Protein AF-A0A935UR65-F1 (afdb_monomer_lite)

Sequence (263 aa):
MAATAYPHMIFATGPDVITKELLHEVLAEAYPQGTVTDAPLKSVLQLENYAFTFWFDDEADGLAQRYAGYLPEGARRRRLIACTTMIDFSGQPDPEQTHRADAERIVSELAELDGVWVFSEESKRFVAFDYGEPALVAEPPEQGSAPDPEPEPGPAPDPEPGPGPAPEPVPEPEPLPEPSMGAPPSPQVVEEPVIEPAVDSDWTSPPPAVEAPAPAPAPAPAPVPEAQPPASAWPGTYSRPTTDGDDEEKEGFFKRVFKRKNP

Radius of gyration: 37.92 Å; chains: 1; bounding box: 60×95×118 Å

Foldseek 3Di:
DQDWAFKKKKFFLDCVLDDPVNLCVLLCVLCVQWDWDDDPQWIWTDDPPWIKIKGKDQQCQCVLVVLLVQDAPPPPSVLSNSTRIMITITIHDDPPCPCVVVSVSSLVSQCPRPRMWMAGPVVSHIPPDCNDPPPCPDDDDDPDDDDDDDDDDDDDDDDDDDDDDDDDDDDDDDDDDDDDDDDDDDDDDDDDDDDDDDDDDDDDDDPPPPPPPDPDPDPDDDDDPDDDDPDDDDPDDDDDDDDDDDDDDDDDDDDDDDDDDDD

Structure (mmCIF, N/CA/C/O backbone):
data_AF-A0A935UR65-F1
#
_entry.id   AF-A0A935UR65-F1
#
loop_
_atom_site.group_PDB
_atom_site.id
_atom_site.type_symbol
_atom_site.label_atom_id
_atom_site.label_alt_id
_atom_site.label_comp_id
_atom_site.label_asym_id
_atom_site.label_entity_id
_atom_site.label_seq_id
_atom_site.pdbx_PDB_ins_code
_atom_site.Cartn_x
_atom_site.Cartn_y
_atom_site.Cartn_z
_atom_site.occupancy
_atom_site.B_iso_or_equiv
_atom_site.auth_seq_id
_atom_site.auth_comp_id
_atom_site.auth_asym_id
_atom_site.auth_atom_id
_atom_site.pdbx_PDB_model_num
ATOM 1 N N . MET A 1 1 ? 0.984 -18.981 -11.613 1.00 47.50 1 MET A N 1
ATOM 2 C CA . MET A 1 1 ? 0.597 -17.569 -11.420 1.00 47.50 1 MET A CA 1
ATOM 3 C C . MET A 1 1 ? 1.889 -16.791 -11.285 1.00 47.50 1 MET A C 1
ATOM 5 O O . MET A 1 1 ? 2.739 -17.252 -10.535 1.00 47.50 1 MET A O 1
ATOM 9 N N . ALA A 1 2 ? 2.101 -15.737 -12.074 1.00 53.62 2 ALA A N 1
ATOM 10 C CA . ALA A 1 2 ? 3.296 -14.911 -11.905 1.00 53.62 2 ALA A CA 1
ATOM 11 C C . ALA A 1 2 ? 3.225 -14.268 -10.514 1.00 53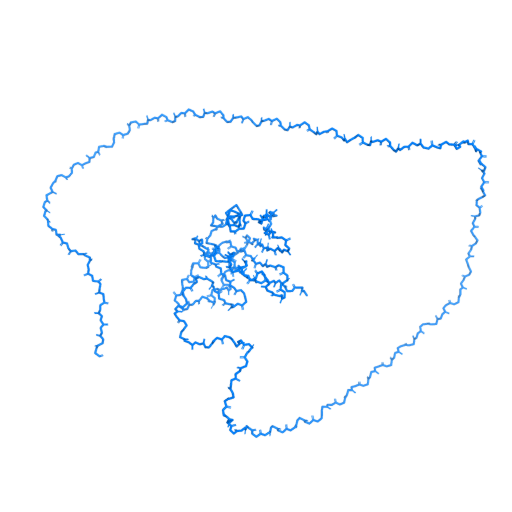.62 2 ALA A C 1
ATOM 13 O O . ALA A 1 2 ? 2.206 -13.661 -10.189 1.00 53.62 2 ALA A O 1
ATOM 14 N N . ALA A 1 3 ? 4.240 -14.492 -9.680 1.00 83.44 3 ALA A N 1
ATOM 15 C CA . ALA A 1 3 ? 4.313 -13.867 -8.367 1.00 83.44 3 ALA A CA 1
ATOM 16 C C . ALA A 1 3 ? 4.488 -12.357 -8.562 1.00 83.44 3 ALA A C 1
ATOM 18 O O . ALA A 1 3 ? 5.354 -11.935 -9.328 1.00 83.44 3 ALA A O 1
ATOM 19 N N . THR A 1 4 ? 3.641 -11.558 -7.922 1.00 90.69 4 THR A N 1
ATOM 20 C CA . THR A 1 4 ? 3.857 -10.115 -7.814 1.00 90.69 4 THR A CA 1
ATOM 21 C C . THR A 1 4 ? 5.055 -9.853 -6.899 1.00 90.69 4 THR A C 1
ATOM 23 O O . THR A 1 4 ? 5.363 -10.672 -6.029 1.00 90.69 4 THR A O 1
ATOM 26 N N . ALA A 1 5 ? 5.758 -8.742 -7.108 1.00 92.75 5 ALA A N 1
ATOM 27 C CA . ALA A 1 5 ? 6.858 -8.338 -6.236 1.00 92.75 5 ALA A CA 1
ATOM 28 C C . ALA A 1 5 ? 6.368 -7.366 -5.155 1.00 92.75 5 ALA A C 1
ATOM 30 O O . ALA A 1 5 ? 5.365 -6.675 -5.336 1.00 92.75 5 ALA A O 1
ATOM 31 N N . TYR A 1 6 ? 7.098 -7.300 -4.042 1.00 94.75 6 TYR A N 1
ATOM 32 C CA . TYR A 1 6 ? 6.885 -6.330 -2.958 1.00 94.75 6 TYR A CA 1
ATOM 33 C C . TYR A 1 6 ? 5.449 -6.283 -2.407 1.00 94.75 6 TYR A C 1
ATOM 35 O O . TYR A 1 6 ? 4.861 -5.200 -2.345 1.00 94.75 6 TYR A O 1
ATOM 43 N N . PRO A 1 7 ? 4.856 -7.420 -2.005 1.00 95.75 7 PRO A N 1
ATOM 44 C CA . PRO A 1 7 ? 3.483 -7.432 -1.521 1.00 95.75 7 PRO A CA 1
ATOM 45 C C . PRO A 1 7 ? 3.383 -6.710 -0.168 1.00 95.75 7 PRO A C 1
ATOM 47 O O . PRO A 1 7 ? 4.019 -7.104 0.818 1.00 95.75 7 PRO A O 1
ATOM 50 N N . HIS A 1 8 ? 2.573 -5.655 -0.111 1.00 96.50 8 HIS A N 1
ATOM 51 C CA . HIS A 1 8 ? 2.228 -4.963 1.126 1.00 96.50 8 HIS A CA 1
ATOM 52 C C . HIS A 1 8 ? 0.725 -4.704 1.213 1.00 96.50 8 HIS A C 1
ATOM 54 O O . HIS A 1 8 ? 0.059 -4.454 0.215 1.00 96.50 8 HIS A O 1
ATOM 60 N N . MET A 1 9 ? 0.209 -4.698 2.437 1.00 95.50 9 MET A N 1
ATOM 61 C CA . MET A 1 9 ? -1.157 -4.290 2.748 1.00 95.50 9 MET A CA 1
ATOM 62 C C . MET A 1 9 ? -1.114 -2.960 3.486 1.00 95.50 9 MET A C 1
ATOM 64 O O . MET A 1 9 ? -0.482 -2.847 4.534 1.00 95.50 9 MET A O 1
ATOM 68 N N . ILE A 1 10 ? -1.791 -1.953 2.961 1.00 94.94 10 ILE A N 1
ATOM 69 C CA . ILE A 1 10 ? -1.907 -0.636 3.579 1.00 94.94 10 ILE A CA 1
ATOM 70 C C . ILE A 1 10 ? -3.293 -0.554 4.213 1.00 94.94 10 ILE A C 1
ATOM 72 O O . ILE A 1 10 ? -4.302 -0.792 3.554 1.00 94.94 10 ILE A O 1
ATOM 76 N N . PHE A 1 11 ? -3.352 -0.219 5.496 1.00 93.31 11 PHE A N 1
ATOM 77 C CA . PHE A 1 11 ? -4.593 -0.052 6.243 1.00 93.31 11 PHE A CA 1
ATOM 78 C C . PHE A 1 11 ? -4.747 1.400 6.661 1.00 93.31 11 PHE A C 1
ATOM 80 O O . PHE A 1 11 ? -3.811 1.989 7.202 1.00 93.31 11 PHE A O 1
ATOM 87 N N . ALA A 1 12 ? -5.942 1.955 6.480 1.00 92.00 12 ALA A N 1
ATOM 88 C CA . ALA A 1 12 ? -6.245 3.319 6.890 1.00 92.00 12 ALA A CA 1
ATOM 89 C C . ALA A 1 12 ? -7.447 3.358 7.836 1.00 92.00 12 ALA A C 1
ATOM 91 O O . ALA A 1 12 ? -8.423 2.622 7.666 1.00 92.00 12 ALA A O 1
ATOM 92 N N . THR A 1 13 ? -7.381 4.207 8.866 1.00 89.38 13 THR A N 1
ATOM 93 C CA . THR A 1 13 ? -8.423 4.301 9.909 1.00 89.38 13 THR A CA 1
ATOM 94 C C . THR A 1 13 ? -9.748 4.910 9.438 1.00 89.38 13 THR A C 1
ATOM 96 O O . THR A 1 13 ? -10.711 4.928 10.199 1.00 89.38 13 THR A O 1
ATOM 99 N N . GLY A 1 14 ? -9.810 5.421 8.210 1.00 83.69 14 GLY A N 1
ATOM 100 C CA . GLY A 1 14 ? -10.978 6.074 7.628 1.00 83.69 14 GLY A CA 1
ATOM 101 C C . GLY A 1 14 ? -10.879 6.108 6.100 1.00 83.69 14 GLY A C 1
ATOM 102 O O . GLY A 1 14 ? -9.756 6.124 5.590 1.00 83.69 14 GLY A O 1
ATOM 103 N N . PRO A 1 15 ? -12.009 6.207 5.379 1.00 81.56 15 PRO A N 1
ATOM 104 C CA . PRO A 1 15 ? -12.008 6.373 3.924 1.00 81.56 15 PRO A CA 1
ATOM 105 C C . PRO A 1 15 ? -11.351 7.686 3.479 1.00 81.56 15 PRO A C 1
ATOM 107 O O . PRO A 1 15 ? -10.744 7.742 2.416 1.00 81.56 15 PRO A O 1
ATOM 110 N N . ASP A 1 16 ? -11.398 8.715 4.327 1.00 88.38 16 ASP A N 1
ATOM 111 C CA . ASP A 1 16 ? -10.823 10.033 4.040 1.00 88.38 16 ASP A CA 1
ATOM 112 C C . ASP A 1 16 ? -9.326 10.133 4.391 1.00 88.38 16 ASP A C 1
ATOM 114 O O . ASP A 1 16 ? -8.704 11.164 4.153 1.00 88.38 16 ASP A O 1
ATOM 118 N N . VAL A 1 17 ? -8.741 9.091 4.999 1.00 90.31 17 VAL A N 1
ATOM 119 C CA . VAL A 1 17 ? -7.336 9.104 5.450 1.00 90.31 17 VAL A CA 1
ATOM 120 C C . VAL A 1 17 ? -6.375 8.901 4.283 1.00 90.31 17 VAL A C 1
ATOM 122 O O . VAL A 1 17 ? -5.314 9.511 4.255 1.00 90.31 17 VAL A O 1
ATOM 125 N N . ILE A 1 18 ? -6.740 8.049 3.325 1.00 92.19 18 ILE A N 1
ATOM 126 C CA . ILE A 1 18 ? -5.969 7.824 2.102 1.00 92.19 18 ILE A CA 1
ATOM 127 C C . ILE A 1 18 ? -6.926 7.716 0.916 1.00 92.19 18 ILE A C 1
ATOM 129 O O . ILE A 1 18 ? -7.315 6.635 0.474 1.00 92.19 18 ILE A O 1
ATOM 133 N N . THR A 1 19 ? -7.356 8.872 0.418 1.00 93.06 19 THR A N 1
ATOM 134 C CA . THR A 1 19 ? -8.137 8.923 -0.819 1.00 93.06 19 THR A CA 1
ATOM 135 C C . THR A 1 19 ? -7.228 8.670 -2.024 1.00 93.06 19 THR A C 1
ATOM 137 O O . THR A 1 19 ? -5.998 8.728 -1.920 1.00 93.06 19 THR A O 1
ATOM 140 N N . LYS A 1 20 ? -7.814 8.401 -3.196 1.00 92.94 20 LYS A N 1
ATOM 141 C CA . LYS A 1 20 ? -7.031 8.256 -4.434 1.00 92.94 20 LYS A CA 1
ATOM 142 C C . LYS A 1 20 ? -6.286 9.535 -4.790 1.00 92.94 20 LYS A C 1
ATOM 144 O O . LYS A 1 20 ? -5.157 9.468 -5.258 1.00 92.94 20 LYS A O 1
ATOM 149 N N . GLU A 1 21 ? -6.899 10.683 -4.529 1.00 94.06 21 GLU A N 1
ATOM 150 C CA . GLU A 1 21 ? -6.297 11.993 -4.752 1.00 94.06 21 GLU A CA 1
ATOM 151 C C . GLU A 1 21 ? -5.058 12.173 -3.874 1.00 94.06 21 GLU A C 1
ATOM 153 O O . GLU A 1 21 ? -3.996 12.494 -4.399 1.00 94.06 21 GLU A O 1
ATOM 158 N N . LEU A 1 22 ? -5.155 11.874 -2.572 1.00 94.50 22 LEU A N 1
ATOM 159 C CA . LEU A 1 22 ? -4.000 11.953 -1.675 1.00 94.50 22 LEU A CA 1
ATOM 160 C C . LEU A 1 22 ? -2.908 10.949 -2.064 1.00 94.50 22 LEU A C 1
ATOM 162 O O . LEU A 1 22 ? -1.731 11.299 -2.080 1.00 94.50 22 LEU A O 1
ATOM 166 N N . LEU A 1 23 ? -3.281 9.711 -2.413 1.00 95.69 23 LEU A N 1
ATOM 167 C CA . LEU A 1 23 ? -2.320 8.725 -2.910 1.00 95.69 23 LEU A CA 1
ATOM 168 C C . LEU A 1 23 ? -1.588 9.263 -4.147 1.00 95.69 23 LEU A C 1
ATOM 170 O O . LEU A 1 23 ? -0.370 9.152 -4.236 1.00 95.69 23 LEU A O 1
ATOM 174 N N . HIS A 1 24 ? -2.306 9.869 -5.089 1.00 95.56 24 HIS A N 1
ATOM 175 C CA . HIS A 1 24 ? -1.704 10.449 -6.282 1.00 95.56 24 HIS A CA 1
ATOM 176 C C . HIS A 1 24 ? -0.753 11.602 -5.937 1.00 95.56 24 HIS A C 1
ATOM 178 O O . HIS A 1 24 ? 0.351 11.634 -6.472 1.00 95.56 24 HIS A O 1
ATOM 184 N N . GLU A 1 25 ? -1.129 12.500 -5.025 1.00 95.56 25 GLU A N 1
ATOM 185 C CA . GLU A 1 25 ? -0.260 13.590 -4.561 1.00 95.56 25 GLU A CA 1
ATOM 186 C C . GLU A 1 25 ? 1.054 13.055 -3.977 1.00 95.56 25 GLU A C 1
ATOM 188 O O . GLU A 1 25 ? 2.129 13.452 -4.429 1.00 95.56 25 GLU A O 1
ATOM 193 N N . VAL A 1 26 ? 0.974 12.083 -3.062 1.00 95.75 26 VAL A N 1
ATOM 194 C CA . VAL A 1 26 ? 2.150 11.453 -2.438 1.00 95.75 26 VAL A CA 1
ATOM 195 C C . VAL A 1 26 ? 3.038 10.775 -3.485 1.00 95.75 26 VAL A C 1
ATOM 197 O O . VAL A 1 26 ? 4.258 10.947 -3.488 1.00 95.75 26 VAL A O 1
ATOM 200 N N . LEU A 1 27 ? 2.448 10.023 -4.419 1.00 96.44 27 LEU A N 1
ATOM 201 C CA . LEU A 1 27 ? 3.211 9.325 -5.457 1.00 96.44 27 LEU A CA 1
ATOM 202 C C . LEU A 1 27 ? 3.833 10.291 -6.475 1.00 96.44 27 LEU A C 1
ATOM 204 O O . LEU A 1 27 ? 4.951 10.046 -6.925 1.00 96.44 27 LEU A O 1
ATOM 208 N N . ALA A 1 28 ? 3.144 11.376 -6.828 1.00 94.75 28 ALA A N 1
ATOM 209 C CA . ALA A 1 28 ? 3.654 12.397 -7.739 1.00 94.75 28 ALA A CA 1
ATOM 210 C C . ALA A 1 28 ? 4.798 13.209 -7.110 1.00 94.75 28 ALA A C 1
ATOM 212 O O . ALA A 1 28 ? 5.747 13.569 -7.807 1.00 94.75 28 ALA A O 1
ATOM 213 N N . GLU A 1 29 ? 4.743 13.467 -5.801 1.00 94.81 29 GLU A N 1
ATOM 214 C CA . GLU A 1 29 ? 5.837 14.100 -5.061 1.00 94.81 29 GLU A CA 1
ATOM 215 C C . GLU A 1 29 ? 7.058 13.174 -4.958 1.00 94.81 29 GLU A C 1
ATOM 217 O O . GLU A 1 29 ? 8.187 13.589 -5.240 1.00 94.81 29 GLU A O 1
ATOM 222 N N . ALA A 1 30 ? 6.843 11.897 -4.629 1.00 93.94 30 ALA A N 1
ATOM 223 C CA . ALA A 1 30 ? 7.922 10.920 -4.520 1.00 93.94 30 ALA A CA 1
ATOM 224 C C . ALA A 1 30 ? 8.564 10.595 -5.886 1.00 93.94 30 ALA A C 1
ATOM 226 O O . ALA A 1 30 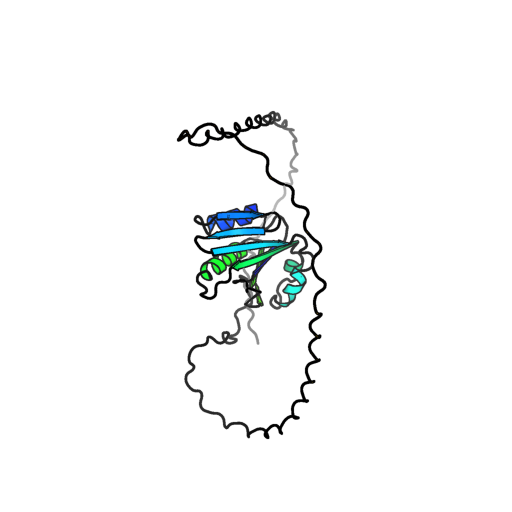? 9.789 10.425 -5.974 1.00 93.94 30 ALA A O 1
ATOM 227 N N . TYR A 1 31 ? 7.758 10.557 -6.953 1.00 95.44 31 TYR A N 1
ATOM 228 C CA . TYR A 1 31 ? 8.166 10.216 -8.318 1.00 95.44 31 TYR A CA 1
ATOM 229 C C . TYR A 1 31 ? 7.649 11.236 -9.343 1.00 95.44 31 TYR A C 1
ATOM 231 O O . TYR A 1 31 ? 6.734 10.924 -10.107 1.00 95.44 31 TYR A O 1
ATOM 239 N N . PRO A 1 32 ? 8.280 12.418 -9.461 1.00 93.81 32 PRO A N 1
ATOM 240 C CA . PRO A 1 32 ? 7.871 13.440 -10.432 1.00 93.81 32 PRO A CA 1
ATOM 241 C C . PRO A 1 32 ? 7.936 12.981 -11.897 1.00 93.81 32 PRO A C 1
ATOM 243 O O . PRO A 1 32 ? 7.270 13.541 -12.764 1.00 93.81 32 PRO A O 1
ATOM 246 N N . GLN A 1 33 ? 8.771 11.981 -12.185 1.00 93.00 33 GLN A N 1
ATOM 247 C CA . GLN A 1 33 ? 8.897 11.330 -13.491 1.00 93.00 33 GLN A CA 1
ATOM 248 C C . GLN A 1 33 ? 7.878 10.202 -13.724 1.00 93.00 33 GLN A C 1
ATOM 250 O O . GLN A 1 33 ? 7.764 9.705 -14.843 1.00 93.00 33 GLN A O 1
ATOM 255 N N . GLY A 1 34 ? 7.192 9.754 -12.672 1.00 94.31 34 GLY A N 1
ATOM 256 C CA . GLY A 1 34 ? 6.181 8.710 -12.742 1.00 94.31 34 GLY A CA 1
ATOM 257 C C . GLY A 1 34 ? 4.847 9.249 -13.245 1.00 94.31 34 GLY A C 1
ATOM 258 O O . GLY A 1 34 ? 4.550 10.436 -13.151 1.00 94.31 34 GLY A O 1
ATOM 259 N N . THR A 1 35 ? 4.019 8.366 -13.793 1.00 96.94 35 THR A N 1
ATOM 260 C CA . THR A 1 35 ? 2.636 8.687 -14.166 1.00 96.94 35 THR A CA 1
ATOM 261 C C . THR A 1 35 ? 1.691 7.815 -13.362 1.00 96.94 35 THR A C 1
ATOM 263 O O . THR A 1 35 ? 1.766 6.591 -13.450 1.00 96.94 35 THR A O 1
ATOM 266 N N . VAL A 1 36 ? 0.779 8.421 -12.603 1.00 97.19 36 VAL A N 1
ATOM 267 C CA . VAL A 1 36 ? -0.275 7.677 -11.904 1.00 97.19 36 VAL A CA 1
ATOM 268 C C . VAL A 1 36 ? -1.530 7.657 -12.770 1.00 97.19 36 VAL A C 1
ATOM 270 O O . VAL A 1 36 ? -1.958 8.680 -13.299 1.00 97.19 36 VAL A O 1
ATOM 273 N N . THR A 1 37 ? -2.104 6.472 -12.958 1.00 96.62 37 THR A N 1
ATOM 274 C CA . THR A 1 37 ? -3.362 6.273 -13.686 1.00 96.62 37 THR A CA 1
ATOM 275 C C . THR A 1 37 ? -4.386 5.608 -12.784 1.00 96.62 37 THR A C 1
ATOM 277 O O . THR A 1 37 ? -4.118 4.551 -12.210 1.00 96.62 37 THR A O 1
ATOM 280 N N . ASP A 1 38 ? -5.581 6.187 -12.723 1.00 95.69 38 ASP A N 1
ATOM 281 C CA . ASP A 1 38 ? -6.675 5.672 -11.908 1.00 95.69 38 ASP A CA 1
ATOM 282 C C . ASP A 1 38 ? -7.663 4.819 -12.704 1.00 95.69 38 ASP A C 1
ATOM 284 O O . ASP A 1 38 ? -8.010 5.086 -13.856 1.00 95.69 38 ASP A O 1
ATOM 288 N N . ALA A 1 39 ? -8.165 3.789 -12.034 1.00 93.12 39 ALA A N 1
ATOM 289 C CA . ALA A 1 39 ? -9.296 2.970 -12.432 1.00 93.12 39 ALA A CA 1
ATOM 290 C C . ALA A 1 39 ? -10.262 2.824 -11.234 1.00 93.12 39 ALA A C 1
ATOM 292 O O . ALA A 1 39 ? -9.906 3.167 -10.103 1.00 93.12 39 ALA A O 1
ATOM 293 N N . PRO A 1 40 ? -11.492 2.303 -11.423 1.00 90.81 40 PRO A N 1
ATOM 294 C CA . PRO A 1 40 ? -12.501 2.272 -10.360 1.00 90.81 40 PRO A CA 1
ATOM 295 C C . PRO A 1 40 ? -12.048 1.619 -9.047 1.00 90.81 40 PRO A C 1
ATOM 297 O O . PRO A 1 40 ? -12.312 2.176 -7.991 1.00 90.81 40 PRO A O 1
ATOM 300 N N . LEU A 1 41 ? -11.289 0.520 -9.100 1.00 91.69 41 LEU A N 1
ATOM 301 C CA . LEU A 1 41 ? -10.827 -0.222 -7.912 1.00 91.69 41 LEU A CA 1
ATOM 302 C C . LEU A 1 41 ? -9.301 -0.256 -7.759 1.00 91.69 41 LEU A C 1
ATOM 304 O O . LEU A 1 41 ? -8.775 -1.013 -6.949 1.00 91.69 41 LEU A O 1
ATOM 308 N N . LYS A 1 42 ? -8.561 0.515 -8.563 1.00 95.00 42 LYS A N 1
ATOM 309 C CA . LYS A 1 42 ? -7.102 0.550 -8.457 1.00 95.00 42 LYS A CA 1
ATOM 310 C C . LYS A 1 42 ? -6.493 1.849 -8.949 1.00 95.00 42 LYS A C 1
ATOM 312 O O . LYS A 1 42 ? -7.062 2.492 -9.825 1.00 95.00 42 LYS A O 1
ATOM 317 N N . SER A 1 43 ? -5.294 2.133 -8.471 1.00 96.88 43 SER A N 1
AT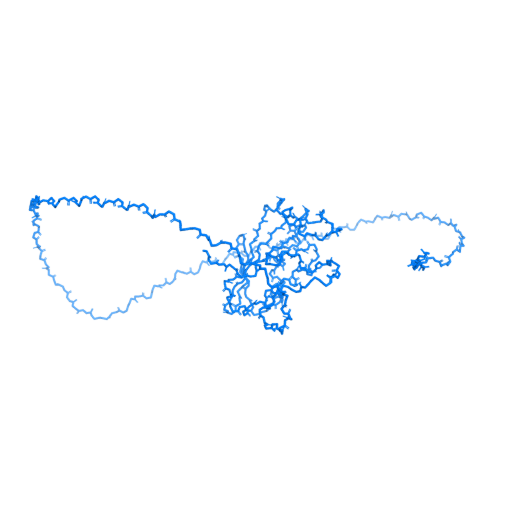OM 318 C CA . SER A 1 43 ? -4.385 3.128 -9.033 1.00 96.88 43 SER A CA 1
ATOM 319 C C . SER A 1 43 ? -3.105 2.426 -9.474 1.00 96.88 43 SER A C 1
ATOM 321 O O . SER A 1 43 ? -2.699 1.422 -8.885 1.00 96.88 43 SER A O 1
ATOM 323 N N . VAL A 1 44 ? -2.488 2.900 -10.551 1.00 97.94 44 VAL A N 1
ATOM 324 C CA . VAL A 1 44 ? -1.246 2.337 -11.091 1.00 97.94 44 VAL A CA 1
ATOM 325 C C . VAL A 1 44 ? -0.221 3.449 -11.205 1.00 97.94 44 VAL A C 1
ATOM 327 O O . VAL A 1 44 ? -0.452 4.400 -11.945 1.00 97.94 44 VAL A O 1
ATOM 330 N N . LEU A 1 45 ? 0.907 3.315 -10.511 1.00 97.88 45 LEU A N 1
ATOM 331 C CA . LEU A 1 45 ? 2.083 4.152 -10.724 1.00 97.88 45 LEU A CA 1
ATOM 332 C C . LEU A 1 45 ? 2.951 3.499 -11.799 1.00 97.88 45 LEU A C 1
ATOM 334 O O . LEU A 1 45 ? 3.525 2.433 -11.581 1.00 97.88 45 LEU A O 1
ATOM 338 N N . GLN A 1 46 ? 3.048 4.154 -12.948 1.00 97.75 46 GLN A N 1
ATOM 339 C CA . GLN A 1 46 ? 3.917 3.772 -14.048 1.00 97.75 46 GLN A CA 1
ATOM 340 C C . GLN A 1 46 ? 5.237 4.543 -13.952 1.00 97.75 46 GLN A C 1
ATOM 342 O O . GLN A 1 46 ? 5.261 5.770 -14.056 1.00 97.75 46 GLN A O 1
ATOM 347 N N . LEU A 1 47 ? 6.331 3.807 -13.782 1.00 95.44 47 LEU A N 1
ATOM 348 C CA . LEU A 1 47 ? 7.705 4.275 -13.958 1.00 95.44 47 LEU A CA 1
ATOM 349 C C . LEU A 1 47 ? 8.205 3.870 -15.359 1.00 95.44 47 LEU A C 1
ATOM 351 O O . LEU A 1 47 ? 7.480 3.218 -16.116 1.00 95.44 47 LEU A O 1
ATOM 355 N N . GLU A 1 48 ? 9.434 4.254 -15.716 1.00 90.62 48 GLU A N 1
ATOM 356 C CA . GLU A 1 48 ? 9.995 4.115 -17.075 1.00 90.62 48 GLU A CA 1
ATOM 357 C C . GLU A 1 48 ? 9.825 2.708 -17.676 1.00 90.62 48 GLU A C 1
ATOM 359 O O . GLU A 1 48 ? 9.403 2.564 -18.823 1.00 90.62 48 GLU A O 1
ATOM 364 N N . ASN A 1 49 ? 10.091 1.666 -16.890 1.00 93.19 49 ASN A N 1
ATOM 365 C CA . ASN A 1 49 ? 10.029 0.268 -17.319 1.00 93.19 49 ASN A CA 1
ATOM 366 C C . ASN A 1 49 ? 9.296 -0.646 -16.324 1.00 93.19 49 ASN A C 1
ATOM 368 O O . ASN A 1 49 ? 9.391 -1.867 -16.441 1.00 93.19 49 ASN A O 1
ATOM 372 N N . TYR A 1 50 ? 8.581 -0.079 -15.352 1.00 96.56 50 TYR A N 1
ATOM 373 C CA . TYR A 1 50 ? 8.004 -0.846 -14.255 1.00 96.56 50 TYR A CA 1
ATOM 374 C C . TYR A 1 50 ? 6.725 -0.210 -13.729 1.00 96.56 50 TYR A C 1
ATOM 376 O O . TYR A 1 50 ? 6.570 1.010 -13.775 1.00 96.56 50 TYR A O 1
ATOM 384 N N . ALA A 1 51 ? 5.806 -1.032 -13.231 1.00 97.38 51 ALA A N 1
ATOM 385 C CA . ALA A 1 51 ? 4.542 -0.563 -12.686 1.00 97.38 51 ALA A CA 1
ATOM 386 C C . ALA A 1 51 ? 4.290 -1.099 -11.277 1.00 97.38 51 ALA A C 1
ATOM 388 O O . ALA A 1 51 ? 4.411 -2.300 -11.014 1.00 97.38 51 ALA A O 1
ATOM 389 N N . PHE A 1 52 ? 3.844 -0.200 -10.405 1.00 98.00 52 PHE A N 1
ATOM 390 C CA . PHE A 1 52 ? 3.261 -0.528 -9.112 1.00 98.00 52 PHE A CA 1
ATOM 391 C C . PHE A 1 52 ? 1.746 -0.380 -9.176 1.00 98.00 52 PHE A C 1
ATOM 393 O O . PHE A 1 52 ? 1.227 0.567 -9.767 1.00 98.00 52 PHE A O 1
ATOM 400 N N . THR A 1 53 ? 1.028 -1.315 -8.568 1.00 97.88 53 THR A N 1
ATOM 401 C CA . THR A 1 53 ? -0.434 -1.326 -8.520 1.00 97.88 53 THR A CA 1
ATOM 402 C C . THR A 1 53 ? -0.911 -1.231 -7.079 1.00 97.88 53 THR A C 1
ATOM 404 O O . THR A 1 53 ? -0.379 -1.899 -6.199 1.00 97.88 53 THR A O 1
ATOM 407 N N . PHE A 1 54 ? -1.945 -0.421 -6.875 1.00 97.50 54 PHE A N 1
ATOM 408 C CA . PHE A 1 54 ? -2.624 -0.190 -5.608 1.00 97.50 54 PHE A CA 1
ATOM 409 C C . PHE A 1 54 ? -4.088 -0.576 -5.792 1.00 97.50 54 PHE A C 1
ATOM 411 O O . PHE A 1 54 ? -4.819 0.137 -6.476 1.00 97.50 54 PHE A O 1
ATOM 418 N N . TRP A 1 55 ? -4.518 -1.710 -5.249 1.00 96.06 55 TRP A N 1
ATOM 419 C CA . TRP A 1 55 ? -5.909 -2.161 -5.317 1.00 96.06 55 TRP A CA 1
ATOM 420 C C . TRP A 1 55 ? -6.664 -1.716 -4.078 1.00 96.06 55 TRP A C 1
ATOM 422 O O . TRP A 1 55 ? -6.291 -2.097 -2.976 1.00 96.06 55 TRP A O 1
ATOM 432 N N . PHE A 1 56 ? -7.725 -0.938 -4.266 1.00 93.19 56 PHE A N 1
ATOM 433 C CA . PHE A 1 56 ? -8.576 -0.456 -3.186 1.00 93.19 56 PHE A CA 1
ATOM 434 C C . PHE A 1 56 ? -9.670 -1.481 -2.908 1.00 93.19 56 PHE A C 1
ATOM 436 O O . PHE A 1 56 ? -10.406 -1.870 -3.819 1.00 93.19 56 PHE A O 1
ATOM 443 N N . ASP A 1 57 ? -9.763 -1.901 -1.653 1.00 89.12 57 ASP A N 1
ATOM 444 C CA . ASP A 1 57 ? -10.842 -2.733 -1.147 1.00 89.12 57 ASP A CA 1
ATOM 445 C C . ASP A 1 57 ? -11.713 -1.901 -0.200 1.00 89.12 57 ASP A C 1
ATOM 447 O O . ASP A 1 57 ? -11.309 -1.557 0.918 1.00 89.12 57 ASP A O 1
ATOM 451 N N . ASP A 1 58 ? -12.906 -1.560 -0.688 1.00 70.94 58 ASP A N 1
ATOM 452 C CA . ASP A 1 58 ? -13.910 -0.786 0.044 1.00 70.94 58 ASP A CA 1
ATOM 453 C C . ASP A 1 58 ? -14.679 -1.661 1.060 1.00 70.94 58 ASP A C 1
ATOM 455 O O . ASP A 1 58 ? -15.393 -1.136 1.914 1.00 70.94 58 ASP A O 1
ATOM 459 N N . GLU A 1 59 ? -14.521 -2.993 1.014 1.00 73.69 59 GLU A N 1
ATOM 460 C CA . GLU A 1 59 ? -15.111 -3.957 1.956 1.00 73.69 59 GLU A CA 1
ATOM 461 C C . GLU A 1 59 ? -14.079 -4.447 2.990 1.00 73.69 59 GLU A C 1
ATOM 463 O O . GLU A 1 59 ? -14.062 -5.611 3.395 1.00 73.69 59 GLU A O 1
ATOM 468 N N . ALA A 1 60 ? -13.218 -3.548 3.477 1.00 69.12 60 ALA A N 1
ATOM 469 C CA . ALA A 1 60 ? -12.152 -3.874 4.430 1.00 69.12 60 ALA A CA 1
ATOM 470 C C . ALA A 1 60 ? -12.640 -4.312 5.833 1.00 69.12 60 ALA A C 1
ATOM 472 O O . ALA A 1 60 ? -11.818 -4.672 6.690 1.00 69.12 60 ALA A O 1
ATOM 473 N N . ASP A 1 61 ? -13.952 -4.303 6.089 1.00 73.50 61 ASP A N 1
ATOM 474 C CA . ASP A 1 61 ? -14.552 -4.637 7.381 1.00 73.50 61 ASP A CA 1
ATOM 475 C C . ASP A 1 61 ? -14.102 -6.027 7.869 1.00 73.50 61 ASP A C 1
ATOM 477 O O . ASP A 1 61 ? -14.447 -7.082 7.336 1.00 73.50 61 ASP A O 1
ATOM 481 N N . GLY A 1 62 ? -13.293 -6.034 8.932 1.00 74.56 62 GLY A N 1
ATOM 482 C CA . GLY A 1 62 ? -12.763 -7.253 9.548 1.00 74.56 62 GLY A CA 1
ATOM 483 C C . GLY A 1 62 ? -11.557 -7.882 8.837 1.00 74.56 62 GLY A C 1
ATOM 484 O O . GLY A 1 62 ? -10.943 -8.794 9.398 1.00 74.56 62 GLY A O 1
ATOM 485 N N . LEU A 1 63 ? -11.130 -7.389 7.668 1.00 78.81 63 LEU A N 1
ATOM 486 C CA . LEU A 1 63 ? -9.917 -7.879 6.998 1.00 78.81 63 LEU A CA 1
ATOM 487 C C . LEU A 1 63 ? -8.659 -7.542 7.801 1.00 78.81 63 LEU A C 1
ATOM 489 O O . LEU A 1 63 ? -7.817 -8.414 8.030 1.00 78.81 63 LEU A O 1
ATOM 493 N N . ALA A 1 64 ? -8.593 -6.335 8.363 1.00 82.88 64 ALA A N 1
ATOM 494 C CA . ALA A 1 64 ? -7.509 -5.910 9.246 1.00 82.88 64 ALA A CA 1
ATOM 495 C C . ALA A 1 64 ? -7.390 -6.782 10.520 1.00 82.88 64 ALA A C 1
ATOM 497 O O . ALA A 1 64 ? -6.313 -6.918 11.106 1.00 82.88 64 ALA A O 1
ATOM 498 N N . GLN A 1 65 ? -8.471 -7.462 10.930 1.00 84.94 65 GLN A N 1
ATOM 499 C CA . GLN A 1 65 ? -8.456 -8.376 12.076 1.00 84.94 65 GLN A CA 1
ATOM 500 C C . GLN A 1 65 ? -7.575 -9.608 11.831 1.00 84.94 65 GLN A C 1
ATOM 502 O O . GLN A 1 65 ? -6.971 -10.116 12.778 1.00 84.94 65 GLN A O 1
ATOM 507 N N . ARG A 1 66 ? -7.442 -10.053 10.574 1.00 87.88 66 ARG A N 1
ATOM 508 C CA . ARG A 1 66 ? -6.535 -11.150 10.194 1.00 87.88 66 ARG A CA 1
ATOM 509 C C . ARG A 1 66 ? -5.074 -10.781 10.444 1.00 87.88 66 ARG A C 1
ATOM 511 O O . ARG A 1 66 ? -4.282 -11.636 10.824 1.00 87.88 66 ARG A O 1
ATOM 518 N N . TYR A 1 67 ? -4.748 -9.496 10.321 1.00 88.88 67 TYR A N 1
ATOM 519 C CA . TYR A 1 67 ? -3.396 -8.975 10.497 1.00 88.88 67 TYR A CA 1
ATOM 520 C C . TYR A 1 67 ? -3.082 -8.560 11.938 1.00 88.88 67 TYR A C 1
ATOM 522 O O . TYR A 1 67 ? -1.919 -8.415 12.311 1.00 88.88 67 TYR A O 1
ATOM 530 N N . ALA A 1 68 ? -4.097 -8.449 12.799 1.00 86.00 68 ALA A N 1
ATOM 531 C CA . ALA A 1 68 ? -3.921 -8.077 14.203 1.00 86.00 68 ALA A CA 1
ATOM 532 C C . ALA A 1 68 ? -3.078 -9.077 15.019 1.00 86.00 68 ALA A C 1
ATOM 534 O O . ALA A 1 68 ? -2.596 -8.727 16.100 1.00 86.00 68 ALA A O 1
ATOM 535 N N . GLY A 1 69 ? -2.901 -10.306 14.517 1.00 86.44 69 GLY A N 1
ATOM 536 C CA . GLY A 1 69 ? -2.005 -11.309 15.096 1.00 86.44 69 GLY A CA 1
ATOM 537 C C . GLY A 1 69 ? -0.518 -10.975 14.946 1.00 86.44 69 GLY A C 1
ATOM 538 O O . GLY A 1 69 ? 0.270 -11.408 15.779 1.00 86.44 69 GLY A O 1
ATOM 539 N N . TYR A 1 70 ? -0.149 -10.171 13.944 1.00 88.06 70 TYR A N 1
ATOM 540 C CA . TYR A 1 70 ? 1.239 -9.769 13.682 1.00 88.06 70 TYR A CA 1
ATOM 541 C C . TYR A 1 70 ? 1.660 -8.499 14.425 1.00 88.06 70 TYR A C 1
ATOM 543 O O . TYR A 1 70 ? 2.828 -8.117 14.397 1.00 88.06 70 TYR A O 1
ATOM 551 N N . LEU A 1 71 ? 0.719 -7.824 15.086 1.00 84.94 71 LEU A N 1
ATOM 552 C CA . LEU A 1 71 ? 1.040 -6.663 15.903 1.00 84.94 71 LEU A CA 1
ATOM 553 C C . LEU A 1 71 ? 1.875 -7.076 17.128 1.00 84.94 71 LEU A C 1
ATOM 555 O O . LEU A 1 71 ? 1.562 -8.098 17.750 1.00 84.94 71 LEU A O 1
ATOM 559 N N . PRO A 1 72 ? 2.878 -6.269 17.526 1.00 78.19 72 PRO A N 1
ATOM 560 C CA . PRO A 1 72 ? 3.688 -6.568 18.697 1.00 78.19 72 PRO A CA 1
ATOM 561 C C . PRO A 1 72 ? 2.841 -6.602 19.971 1.00 78.19 72 PRO A C 1
ATOM 563 O O . PRO A 1 72 ? 1.773 -5.984 20.070 1.00 78.19 72 PRO A O 1
ATOM 566 N N . GLU A 1 73 ? 3.325 -7.330 20.974 1.00 74.62 73 GLU A N 1
ATOM 567 C CA . GLU A 1 73 ? 2.650 -7.414 22.263 1.00 74.62 73 GLU A CA 1
ATOM 568 C C . GLU A 1 73 ? 2.571 -6.018 22.907 1.00 74.62 73 GLU A C 1
ATOM 570 O O . GLU A 1 73 ? 3.552 -5.285 22.984 1.00 74.62 73 GLU A O 1
ATOM 575 N N . GLY A 1 74 ? 1.366 -5.605 23.310 1.00 72.25 74 GLY A N 1
ATOM 576 C CA . GLY A 1 74 ? 1.109 -4.251 23.818 1.00 72.25 74 GLY A CA 1
ATOM 577 C C . GLY A 1 74 ? 0.728 -3.211 22.755 1.00 72.25 74 GLY A C 1
ATOM 578 O O . GLY A 1 74 ? 0.246 -2.131 23.114 1.00 72.25 74 GLY A O 1
ATOM 579 N N . ALA A 1 75 ? 0.831 -3.528 21.459 1.00 77.56 75 ALA A N 1
ATOM 580 C CA . ALA A 1 75 ? 0.285 -2.670 20.415 1.00 77.56 75 ALA A CA 1
ATOM 581 C C . ALA A 1 75 ? -1.241 -2.566 20.528 1.00 77.56 75 ALA A C 1
ATOM 583 O O . ALA A 1 75 ? -1.960 -3.517 20.859 1.00 77.56 75 ALA A O 1
ATOM 584 N N . ARG A 1 76 ? -1.773 -1.378 20.227 1.00 75.50 76 ARG A N 1
ATOM 585 C CA . ARG A 1 76 ? -3.209 -1.101 20.330 1.00 75.50 76 ARG A CA 1
ATOM 586 C C . ARG A 1 76 ? -3.968 -1.742 19.167 1.00 75.50 76 ARG A C 1
ATOM 588 O O . ARG A 1 76 ? -4.375 -1.037 18.250 1.00 75.50 76 ARG A O 1
ATOM 595 N N . ARG A 1 77 ? -4.247 -3.049 19.258 1.00 79.25 77 ARG A N 1
ATOM 596 C CA . ARG A 1 77 ? -5.055 -3.827 18.287 1.00 79.25 77 ARG A CA 1
ATOM 597 C C . ARG A 1 77 ? -6.340 -3.121 17.847 1.00 79.25 77 ARG A C 1
ATOM 599 O O . ARG A 1 77 ? -6.726 -3.207 16.691 1.00 79.25 77 ARG A O 1
ATOM 606 N N . ARG A 1 78 ? -6.976 -2.373 18.757 1.00 73.94 78 ARG A N 1
ATOM 607 C CA . ARG A 1 78 ? -8.195 -1.598 18.476 1.00 73.94 78 ARG A CA 1
ATOM 608 C C . ARG A 1 78 ? -8.028 -0.570 17.348 1.00 73.94 78 ARG A C 1
ATOM 610 O O . ARG A 1 78 ? -9.019 -0.260 16.709 1.00 73.94 78 ARG A O 1
ATOM 617 N N . ARG A 1 79 ? -6.819 -0.040 17.119 1.00 78.25 79 ARG A N 1
ATOM 618 C CA . ARG A 1 79 ? -6.557 0.925 16.037 1.00 78.25 79 ARG A CA 1
ATOM 619 C C . ARG A 1 79 ? -6.593 0.258 14.665 1.00 78.25 79 ARG A C 1
ATOM 621 O O . ARG A 1 79 ? -7.287 0.756 13.798 1.00 78.25 79 ARG A O 1
ATOM 628 N N . LEU A 1 80 ? -5.945 -0.898 14.524 1.00 82.44 80 LEU A N 1
ATOM 629 C CA . LEU A 1 80 ? -5.956 -1.669 13.280 1.00 82.44 80 LEU A CA 1
ATOM 630 C C . LEU A 1 80 ? -7.353 -2.231 12.960 1.00 82.44 80 LEU A C 1
ATOM 632 O O . LEU A 1 80 ? -7.783 -2.221 11.819 1.00 82.44 80 LEU A O 1
ATOM 636 N N . ILE A 1 81 ? -8.102 -2.679 13.973 1.00 82.06 81 ILE A N 1
ATOM 637 C CA . ILE A 1 81 ? -9.477 -3.187 13.779 1.00 82.06 81 ILE A CA 1
ATOM 638 C C . ILE A 1 81 ? -10.451 -2.067 13.366 1.00 82.06 81 ILE A C 1
ATOM 640 O O . ILE A 1 81 ? -11.502 -2.352 12.809 1.00 82.06 81 ILE A O 1
ATOM 644 N N . ALA A 1 82 ? -10.118 -0.805 13.644 1.00 83.06 82 ALA A N 1
ATOM 645 C CA . ALA A 1 82 ? -10.917 0.342 13.221 1.00 83.06 82 ALA A CA 1
ATOM 646 C C . ALA A 1 82 ? -10.605 0.794 11.784 1.00 83.06 82 ALA A C 1
ATOM 648 O O . ALA A 1 82 ? -11.187 1.777 11.332 1.00 83.06 82 ALA A O 1
ATOM 649 N N . CYS A 1 83 ? -9.682 0.125 11.085 1.00 85.88 83 CYS A N 1
ATOM 650 C CA . CYS A 1 83 ? -9.405 0.420 9.689 1.00 85.88 83 CYS A CA 1
ATOM 651 C C . CYS A 1 83 ? -10.606 0.060 8.816 1.00 85.88 83 CYS A C 1
ATOM 653 O O . CYS A 1 83 ? -11.156 -1.032 8.928 1.00 85.88 83 CYS A O 1
ATOM 655 N N . THR A 1 84 ? -10.991 1.007 7.967 1.00 87.19 84 THR A N 1
ATOM 656 C CA . THR A 1 84 ? -12.160 0.918 7.075 1.00 87.19 84 THR A CA 1
ATOM 657 C C . THR A 1 84 ? -11.761 0.871 5.606 1.00 87.19 84 THR A C 1
ATOM 659 O O . THR A 1 84 ? -12.583 0.516 4.773 1.00 87.19 84 THR A O 1
ATOM 662 N N . THR A 1 85 ? -10.494 1.160 5.305 1.00 90.62 85 THR A N 1
ATOM 663 C CA . THR A 1 85 ? -9.919 1.045 3.965 1.00 90.62 85 THR A CA 1
ATOM 664 C C . THR A 1 85 ? -8.715 0.123 4.016 1.00 90.62 85 THR A C 1
ATOM 666 O O . THR A 1 85 ? -7.879 0.224 4.926 1.00 90.62 85 THR A O 1
ATOM 669 N N . MET A 1 86 ? -8.615 -0.753 3.021 1.00 93.12 86 MET A N 1
ATOM 670 C CA . MET A 1 86 ? -7.463 -1.611 2.794 1.00 93.12 86 MET A CA 1
ATOM 671 C C . MET A 1 86 ? -6.999 -1.448 1.349 1.00 93.12 86 MET A C 1
ATOM 673 O O . MET A 1 86 ? -7.814 -1.444 0.430 1.00 93.12 86 MET A O 1
ATOM 677 N N . ILE A 1 87 ? -5.690 -1.311 1.154 1.00 95.00 87 ILE A N 1
ATOM 678 C CA . ILE A 1 87 ? -5.079 -1.225 -0.169 1.00 95.00 87 ILE A CA 1
ATOM 679 C C . ILE A 1 87 ? -4.029 -2.326 -0.294 1.00 95.00 87 ILE A C 1
ATOM 681 O O . ILE A 1 87 ? -3.096 -2.382 0.507 1.00 95.00 87 ILE A O 1
ATOM 685 N N . ASP A 1 88 ? -4.175 -3.194 -1.292 1.00 95.69 88 ASP A N 1
ATOM 686 C CA . ASP A 1 88 ? -3.136 -4.153 -1.685 1.00 95.69 88 ASP A CA 1
ATOM 687 C C . ASP A 1 88 ? -2.163 -3.449 -2.639 1.00 95.69 88 ASP A C 1
ATOM 689 O O . ASP A 1 88 ? -2.531 -3.033 -3.743 1.00 95.69 88 ASP A O 1
ATOM 693 N N . PHE A 1 89 ? -0.931 -3.270 -2.170 1.00 97.12 89 PHE A N 1
ATOM 694 C CA . PHE A 1 89 ? 0.177 -2.697 -2.916 1.00 97.12 89 PHE A CA 1
ATOM 695 C C . PHE A 1 89 ? 1.114 -3.801 -3.387 1.00 97.12 89 PHE A C 1
ATOM 697 O O . PHE A 1 89 ? 1.672 -4.556 -2.588 1.00 97.12 89 PHE A O 1
ATOM 704 N N . SER A 1 90 ? 1.348 -3.850 -4.695 1.00 96.94 90 SER A N 1
ATOM 705 C CA . SER A 1 90 ? 2.331 -4.758 -5.274 1.00 96.94 90 SER A CA 1
ATOM 706 C C . SER A 1 90 ? 2.906 -4.248 -6.592 1.00 96.94 90 SER A C 1
ATOM 708 O O . SER A 1 90 ? 2.284 -3.483 -7.332 1.00 96.94 90 SER A O 1
ATOM 710 N N . GLY A 1 91 ? 4.129 -4.674 -6.890 1.00 96.12 91 GLY A N 1
ATOM 711 C CA . GLY A 1 91 ? 4.802 -4.440 -8.160 1.00 96.12 91 GLY A CA 1
ATOM 712 C C . GLY A 1 91 ? 4.611 -5.587 -9.151 1.00 96.12 91 GLY A C 1
ATOM 713 O O . GLY A 1 91 ? 4.208 -6.704 -8.798 1.00 96.12 91 GLY A O 1
ATOM 714 N N . GLN A 1 92 ? 4.944 -5.317 -10.413 1.00 96.06 92 GLN A N 1
ATOM 715 C CA . GLN A 1 92 ? 5.156 -6.366 -11.414 1.00 96.06 92 GLN A CA 1
ATOM 716 C C . GLN A 1 92 ? 6.229 -7.378 -10.948 1.00 96.06 92 GLN A C 1
ATOM 718 O O . GLN A 1 92 ? 6.955 -7.116 -10.000 1.00 96.06 92 GLN A O 1
ATOM 723 N N . PRO A 1 93 ? 6.342 -8.574 -11.547 1.00 95.50 93 PRO A N 1
ATOM 724 C CA . PRO A 1 93 ? 7.414 -9.496 -11.177 1.00 95.50 93 PRO A CA 1
ATOM 725 C C . PRO A 1 93 ? 8.797 -8.850 -11.381 1.00 95.50 93 PRO A C 1
ATOM 727 O O . PRO A 1 93 ? 9.119 -8.448 -12.497 1.00 95.50 93 PRO A O 1
ATOM 730 N N . ASP A 1 94 ? 9.605 -8.788 -10.321 1.00 94.06 94 ASP A N 1
ATOM 731 C CA . ASP A 1 94 ? 10.958 -8.215 -10.333 1.00 94.06 94 ASP A CA 1
ATOM 732 C C . ASP A 1 94 ? 11.974 -9.217 -9.753 1.00 94.06 94 ASP A C 1
ATOM 734 O O . ASP A 1 94 ? 12.292 -9.178 -8.561 1.00 94.06 94 ASP A O 1
ATOM 738 N N . PRO A 1 95 ? 12.454 -10.179 -10.562 1.00 91.75 95 PRO A N 1
ATOM 739 C CA . PRO A 1 95 ? 13.390 -11.198 -10.092 1.00 91.75 95 PRO A CA 1
ATOM 740 C C . PRO A 1 95 ? 14.775 -10.629 -9.758 1.00 91.75 95 PRO A C 1
ATOM 742 O O . PRO A 1 95 ? 15.503 -11.232 -8.972 1.00 91.75 95 PRO A O 1
ATOM 745 N N . GLU A 1 96 ? 15.142 -9.493 -10.354 1.00 94.00 96 GLU A N 1
ATOM 746 C CA . GLU A 1 96 ? 16.437 -8.835 -10.152 1.00 94.00 96 GLU A CA 1
ATOM 747 C C . GLU A 1 96 ? 16.400 -7.826 -8.995 1.00 94.00 96 GLU A C 1
ATOM 749 O O . GLU A 1 96 ? 17.440 -7.326 -8.572 1.00 94.00 96 GLU A O 1
ATOM 754 N N . GLN A 1 97 ? 15.208 -7.574 -8.448 1.00 93.31 97 GLN A N 1
ATOM 755 C CA . GLN A 1 97 ? 14.933 -6.621 -7.381 1.00 93.31 97 GLN A CA 1
ATOM 756 C C . GLN A 1 97 ? 15.389 -5.185 -7.688 1.00 93.31 97 GLN A C 1
ATOM 758 O O . GLN A 1 97 ? 15.707 -4.423 -6.769 1.00 93.31 97 GLN A O 1
ATOM 763 N N . THR A 1 98 ? 15.422 -4.790 -8.961 1.00 95.50 98 THR A N 1
ATOM 764 C CA . THR A 1 98 ? 15.883 -3.458 -9.376 1.00 95.50 98 THR A CA 1
ATOM 765 C C . THR A 1 98 ? 14.989 -2.335 -8.857 1.00 95.50 98 THR A C 1
ATOM 767 O O . THR A 1 98 ? 15.465 -1.216 -8.683 1.00 95.50 98 THR A O 1
ATOM 770 N N . HIS A 1 99 ? 13.724 -2.632 -8.554 1.00 95.75 99 HIS A N 1
ATOM 771 C CA . HIS A 1 99 ? 12.718 -1.684 -8.073 1.00 95.75 99 HIS A CA 1
ATOM 772 C C . HIS A 1 99 ? 12.438 -1.799 -6.571 1.00 95.75 99 HIS A C 1
ATOM 774 O O . HIS A 1 99 ? 11.482 -1.210 -6.063 1.00 95.75 99 HIS A O 1
ATOM 780 N N . ARG A 1 100 ? 13.279 -2.523 -5.823 1.00 95.00 100 ARG A N 1
ATOM 781 C CA . ARG A 1 100 ? 13.111 -2.682 -4.372 1.00 95.00 100 ARG A CA 1
ATOM 782 C C . ARG A 1 100 ? 13.206 -1.354 -3.635 1.00 95.00 100 ARG A C 1
ATOM 784 O O . ARG A 1 100 ? 12.368 -1.076 -2.786 1.00 95.00 100 ARG A O 1
ATOM 791 N N . ALA A 1 101 ? 14.193 -0.532 -3.986 1.00 95.25 101 ALA A N 1
ATOM 792 C CA . ALA A 1 101 ? 14.369 0.784 -3.379 1.00 95.25 101 ALA A CA 1
ATOM 793 C C . ALA A 1 101 ? 13.166 1.701 -3.658 1.00 95.25 101 ALA A C 1
ATOM 795 O O . ALA A 1 101 ? 12.746 2.450 -2.776 1.00 95.25 101 ALA A O 1
ATOM 796 N N . ASP A 1 102 ? 12.573 1.598 -4.853 1.00 96.25 102 ASP A N 1
ATOM 797 C CA . ASP A 1 102 ? 11.366 2.350 -5.193 1.00 96.25 102 ASP A CA 1
ATOM 798 C C . ASP A 1 102 ? 10.174 1.890 -4.333 1.00 96.25 102 ASP A C 1
ATOM 800 O O . ASP A 1 102 ? 9.444 2.706 -3.764 1.00 96.25 102 ASP A O 1
ATOM 804 N N . ALA A 1 103 ? 10.001 0.573 -4.178 1.00 95.56 103 ALA A N 1
ATOM 805 C CA . ALA A 1 103 ? 8.954 -0.004 -3.338 1.00 95.56 103 ALA A CA 1
ATOM 806 C C . ALA A 1 103 ? 9.109 0.396 -1.861 1.00 95.56 103 ALA A C 1
ATOM 808 O O . ALA A 1 103 ? 8.141 0.823 -1.233 1.00 95.56 103 ALA A O 1
ATOM 809 N N . GLU A 1 104 ? 10.326 0.301 -1.316 1.00 94.62 104 GLU A N 1
ATOM 810 C CA . GLU A 1 104 ? 10.649 0.694 0.061 1.00 94.62 104 GLU A CA 1
ATOM 811 C C . GLU A 1 104 ? 10.375 2.180 0.296 1.00 94.62 104 GLU A C 1
ATOM 813 O O . GLU A 1 104 ? 9.797 2.548 1.319 1.00 94.62 104 GLU A O 1
ATOM 818 N N . ARG A 1 105 ? 10.715 3.033 -0.676 1.00 95.44 105 ARG A N 1
ATOM 819 C CA . ARG A 1 105 ? 10.414 4.460 -0.605 1.00 95.44 105 ARG A CA 1
ATOM 820 C C . ARG A 1 105 ? 8.910 4.723 -0.605 1.00 95.44 105 ARG A C 1
ATOM 822 O O . ARG A 1 105 ? 8.451 5.447 0.267 1.00 95.44 105 ARG A O 1
ATOM 829 N N . ILE A 1 106 ? 8.137 4.111 -1.509 1.00 96.06 106 ILE A N 1
ATOM 830 C CA . ILE A 1 106 ? 6.665 4.250 -1.531 1.00 96.06 106 ILE A CA 1
ATOM 831 C C . ILE A 1 106 ? 6.077 3.868 -0.171 1.00 96.06 106 ILE A C 1
ATOM 833 O O . ILE A 1 106 ? 5.270 4.598 0.397 1.00 96.06 106 ILE A O 1
ATOM 837 N N . VAL A 1 107 ? 6.499 2.724 0.361 1.00 95.81 107 VAL A N 1
ATOM 838 C CA . VAL A 1 107 ? 6.033 2.224 1.653 1.00 95.81 107 VAL A CA 1
ATOM 839 C C . VAL A 1 107 ? 6.411 3.173 2.792 1.00 95.81 107 VAL A C 1
ATOM 841 O O . VAL A 1 107 ? 5.585 3.388 3.676 1.00 95.81 107 VAL A O 1
ATOM 844 N N . SER A 1 108 ? 7.617 3.748 2.772 1.00 93.81 108 SER A N 1
ATOM 845 C CA . SER A 1 108 ? 8.062 4.728 3.769 1.00 93.81 108 SER A CA 1
ATOM 846 C C . SER A 1 108 ? 7.188 5.980 3.755 1.00 93.81 108 SER A C 1
ATOM 848 O O . SER A 1 108 ? 6.654 6.342 4.796 1.00 93.81 108 SER A O 1
ATOM 850 N N . GLU A 1 109 ? 6.974 6.587 2.584 1.00 94.81 109 GLU A N 1
ATOM 851 C CA . GLU A 1 109 ? 6.147 7.796 2.427 1.00 94.81 109 GLU A CA 1
ATOM 852 C C . GLU A 1 109 ? 4.704 7.547 2.901 1.00 94.81 109 GLU A C 1
ATOM 854 O O . GLU A 1 109 ? 4.116 8.344 3.627 1.00 94.81 109 GLU A O 1
ATOM 859 N N . LEU A 1 110 ? 4.132 6.386 2.562 1.00 95.06 110 LEU A N 1
ATOM 860 C CA . LEU A 1 110 ? 2.785 6.019 3.004 1.00 95.06 110 LEU A CA 1
ATOM 861 C C . LEU A 1 110 ? 2.703 5.738 4.508 1.00 95.06 110 LEU A C 1
ATOM 863 O O . LEU A 1 110 ? 1.678 6.019 5.124 1.00 95.06 110 LEU A O 1
ATOM 867 N N . ALA A 1 111 ? 3.754 5.180 5.108 1.00 92.75 111 ALA A N 1
ATOM 868 C CA . ALA A 1 111 ? 3.798 4.899 6.539 1.00 92.75 111 ALA A CA 1
ATOM 869 C C . ALA A 1 111 ? 3.957 6.167 7.399 1.00 92.75 111 ALA A C 1
ATOM 871 O O . ALA A 1 111 ? 3.676 6.120 8.597 1.00 92.75 111 ALA A O 1
ATOM 872 N N . GLU A 1 112 ? 4.382 7.286 6.809 1.00 92.56 112 GLU A N 1
ATOM 873 C CA . GLU A 1 112 ? 4.446 8.591 7.477 1.00 92.56 112 GLU A CA 1
ATOM 874 C C . GLU A 1 112 ? 3.074 9.275 7.586 1.00 92.56 112 GLU A C 1
ATOM 876 O O . GLU A 1 112 ? 2.900 10.181 8.405 1.00 92.56 112 GLU A O 1
ATOM 881 N N . LEU A 1 113 ? 2.077 8.827 6.815 1.00 92.19 113 LEU A N 1
ATOM 882 C CA . LEU A 1 113 ? 0.729 9.384 6.862 1.00 92.19 113 LEU A CA 1
ATOM 883 C C . LEU A 1 113 ? 0.014 9.024 8.174 1.00 92.19 113 LEU A C 1
ATOM 885 O O . LEU A 1 113 ? -0.122 7.857 8.561 1.00 92.19 113 LEU A O 1
ATOM 889 N N . ASP A 1 114 ? -0.523 10.043 8.845 1.00 90.69 114 ASP A N 1
ATOM 890 C CA . ASP A 1 114 ? -1.278 9.872 10.084 1.00 90.69 114 ASP A CA 1
ATOM 891 C C . ASP A 1 114 ? -2.503 8.968 9.876 1.00 90.69 114 ASP A C 1
ATOM 893 O O . ASP A 1 114 ? -3.406 9.258 9.095 1.00 90.69 114 ASP A O 1
ATOM 897 N N . GLY A 1 115 ? -2.570 7.875 10.638 1.00 89.62 115 GLY A N 1
ATOM 898 C CA . GLY A 1 115 ? -3.674 6.915 10.542 1.00 89.62 115 GLY A CA 1
ATOM 899 C C . GLY A 1 115 ? -3.498 5.850 9.458 1.00 89.62 115 GLY A C 1
ATOM 900 O O . GLY A 1 115 ? -4.406 5.031 9.291 1.00 89.62 115 GLY A O 1
ATOM 901 N N . VAL A 1 116 ? -2.339 5.804 8.793 1.00 92.56 116 VAL A N 1
ATOM 902 C CA . VAL A 1 116 ? -1.950 4.751 7.847 1.00 92.56 116 VAL A CA 1
ATOM 903 C C . VAL A 1 116 ? -0.998 3.752 8.507 1.00 92.56 116 VAL A C 1
ATOM 905 O O . VAL A 1 116 ? -0.161 4.092 9.339 1.00 92.56 116 VAL A O 1
ATOM 908 N N . TRP A 1 117 ? -1.201 2.472 8.204 1.00 91.75 117 TRP A N 1
ATOM 909 C CA . TRP A 1 117 ? -0.457 1.348 8.763 1.00 91.75 117 TRP A CA 1
ATOM 910 C C . TRP A 1 117 ? -0.090 0.429 7.607 1.00 91.75 117 TRP A C 1
ATOM 912 O O . TRP A 1 117 ? -0.978 -0.150 6.987 1.00 91.75 117 TRP A O 1
ATOM 922 N N . VAL A 1 118 ? 1.198 0.268 7.314 1.00 94.94 118 VAL A N 1
ATOM 923 C CA . VAL A 1 118 ? 1.643 -0.586 6.204 1.00 94.94 118 VAL A CA 1
ATOM 924 C C . VAL A 1 118 ? 2.160 -1.912 6.746 1.00 94.94 118 VAL A C 1
ATOM 926 O O . VAL A 1 118 ? 2.956 -1.936 7.677 1.00 94.94 118 VAL A O 1
ATOM 929 N N . PHE A 1 119 ? 1.710 -3.023 6.179 1.00 94.81 119 PHE A N 1
ATOM 930 C CA . PHE A 1 119 ? 2.115 -4.382 6.516 1.00 94.81 119 PHE A CA 1
ATOM 931 C C . PHE A 1 119 ? 2.848 -5.019 5.344 1.00 94.81 119 PHE A C 1
ATOM 933 O O . PHE A 1 119 ? 2.307 -5.095 4.249 1.00 94.81 119 PHE A O 1
ATOM 940 N N . SER A 1 120 ? 4.060 -5.511 5.572 1.00 94.88 120 SER A N 1
ATOM 941 C CA . SER A 1 120 ? 4.817 -6.286 4.593 1.00 94.88 120 SER A CA 1
ATOM 942 C C . SER A 1 120 ? 4.388 -7.750 4.655 1.00 94.88 120 SER A C 1
ATOM 944 O O . SER A 1 120 ? 4.587 -8.429 5.666 1.00 94.88 120 SER A O 1
ATOM 946 N N . GLU A 1 121 ? 3.817 -8.252 3.560 1.00 92.62 121 GLU A N 1
ATOM 947 C CA . GLU A 1 121 ? 3.434 -9.661 3.429 1.00 92.62 121 GLU A CA 1
ATOM 948 C C . GLU A 1 121 ? 4.660 -10.579 3.328 1.00 92.62 121 GLU A C 1
ATOM 950 O O . GLU A 1 121 ? 4.565 -11.752 3.687 1.00 92.62 121 GLU A O 1
ATOM 955 N N . GLU A 1 122 ? 5.801 -10.055 2.881 1.00 90.69 122 GLU A N 1
ATOM 956 C CA . GLU A 1 122 ? 7.069 -10.784 2.786 1.00 90.69 122 GLU A CA 1
ATOM 957 C C . GLU A 1 122 ? 7.685 -11.028 4.170 1.00 90.69 122 GLU A C 1
ATOM 959 O O . GLU A 1 122 ? 7.966 -12.166 4.540 1.00 90.69 122 GLU A O 1
ATOM 964 N N . SER A 1 123 ? 7.838 -9.970 4.971 1.00 90.56 123 SER A N 1
ATOM 965 C CA . SER A 1 123 ? 8.440 -10.071 6.309 1.00 90.56 123 SER A CA 1
ATOM 966 C C . SER A 1 123 ? 7.440 -10.438 7.409 1.00 90.56 123 SER A C 1
ATOM 968 O O . SER A 1 123 ? 7.842 -10.733 8.535 1.00 90.56 123 SER A O 1
ATOM 970 N N . LYS A 1 124 ? 6.136 -10.415 7.100 1.00 91.75 124 LYS A N 1
ATOM 971 C CA . LYS A 1 124 ? 5.023 -10.580 8.047 1.00 91.75 124 LYS A CA 1
ATOM 972 C C . LYS A 1 124 ? 5.077 -9.597 9.221 1.00 91.75 124 LYS A C 1
ATOM 974 O O . LYS A 1 124 ? 4.790 -9.954 10.366 1.00 91.75 124 LYS A O 1
ATOM 979 N N . ARG A 1 125 ? 5.441 -8.344 8.933 1.00 91.12 125 ARG A N 1
ATOM 980 C CA . ARG A 1 125 ? 5.574 -7.260 9.916 1.00 91.12 125 ARG A CA 1
ATOM 981 C C . ARG A 1 125 ? 4.999 -5.955 9.386 1.00 91.12 125 ARG A C 1
ATOM 983 O O . ARG A 1 125 ? 5.086 -5.651 8.202 1.00 91.12 125 ARG A O 1
ATOM 990 N N . PHE A 1 126 ? 4.460 -5.153 10.295 1.00 90.38 126 PHE A N 1
ATOM 991 C CA . PHE A 1 126 ? 4.156 -3.751 10.019 1.00 90.38 126 PHE A CA 1
ATOM 992 C C . PHE A 1 126 ? 5.429 -2.910 9.875 1.00 90.38 126 PHE A C 1
ATOM 994 O O . PHE A 1 126 ? 6.355 -3.044 10.672 1.00 90.38 126 PHE A O 1
ATOM 1001 N N . VAL A 1 127 ? 5.454 -2.030 8.884 1.00 87.50 127 VAL A N 1
ATOM 1002 C CA . VAL A 1 127 ? 6.526 -1.063 8.638 1.00 87.50 127 VAL A CA 1
ATOM 1003 C C . VAL A 1 127 ? 6.306 0.174 9.511 1.00 87.50 127 VAL A C 1
ATOM 1005 O O . VAL A 1 127 ? 5.168 0.498 9.842 1.00 87.50 127 VAL A O 1
ATOM 1008 N N . ALA A 1 128 ? 7.394 0.822 9.937 1.00 74.94 128 ALA A N 1
ATOM 1009 C CA . ALA A 1 128 ? 7.392 1.986 10.836 1.00 74.94 128 ALA A CA 1
ATOM 1010 C C . ALA A 1 128 ? 6.728 1.763 12.215 1.00 74.94 128 ALA A C 1
ATOM 1012 O O . ALA A 1 128 ? 6.479 2.710 12.960 1.00 74.94 128 ALA A O 1
ATOM 1013 N N . PHE A 1 129 ? 6.488 0.504 12.602 1.00 74.00 129 PHE A N 1
ATOM 1014 C CA . PHE A 1 129 ? 6.085 0.151 13.961 1.00 74.00 129 PHE A CA 1
ATOM 1015 C C . PHE A 1 129 ? 7.301 -0.046 14.858 1.00 74.00 129 PHE A C 1
ATOM 1017 O O . PHE A 1 129 ? 8.225 -0.779 14.513 1.00 74.00 129 PHE A O 1
ATOM 1024 N N . ASP A 1 130 ? 7.268 0.558 16.043 1.00 63.72 130 ASP A N 1
ATOM 1025 C CA . ASP A 1 130 ? 8.221 0.248 17.103 1.00 63.72 130 ASP A CA 1
ATOM 1026 C C . ASP A 1 130 ? 7.885 -1.137 17.678 1.00 63.72 130 ASP A C 1
ATOM 1028 O O . ASP A 1 130 ? 6.912 -1.311 18.416 1.00 63.72 130 ASP A O 1
ATOM 1032 N N . TYR A 1 131 ? 8.663 -2.149 17.293 1.00 59.97 131 TYR A N 1
ATOM 1033 C CA . TYR A 1 131 ? 8.553 -3.506 17.841 1.00 59.97 131 TYR A CA 1
ATOM 1034 C C . TYR A 1 131 ? 9.298 -3.669 19.174 1.00 59.97 131 TYR A C 1
ATOM 1036 O O . TYR A 1 131 ? 9.440 -4.795 19.654 1.00 59.97 131 TYR A O 1
ATOM 1044 N N . GLY A 1 132 ? 9.780 -2.573 19.772 1.00 49.59 132 GLY A N 1
ATOM 1045 C CA . GLY A 1 132 ? 10.899 -2.630 20.698 1.00 49.59 132 GLY A CA 1
ATOM 1046 C C . GLY A 1 132 ? 12.169 -3.035 19.951 1.00 49.59 132 GLY A C 1
ATOM 1047 O O . GLY A 1 132 ? 12.112 -3.643 18.876 1.00 49.59 132 GLY A O 1
ATOM 1048 N N . GLU A 1 133 ? 13.337 -2.698 20.502 1.00 47.81 133 GLU A N 1
ATOM 1049 C CA . GLU A 1 133 ? 14.583 -3.252 19.974 1.00 47.81 133 GLU A CA 1
ATOM 1050 C C . GLU A 1 133 ? 14.434 -4.773 19.857 1.00 47.81 133 GLU A C 1
ATOM 1052 O O . GLU A 1 133 ? 14.010 -5.416 20.829 1.00 47.81 133 GLU A O 1
ATOM 1057 N N . PRO A 1 134 ? 14.763 -5.375 18.701 1.00 48.44 134 PRO A N 1
ATOM 1058 C CA . PRO A 1 134 ? 14.903 -6.810 18.664 1.00 48.44 134 PRO A CA 1
ATOM 1059 C C . PRO A 1 134 ? 16.013 -7.129 19.662 1.00 48.44 134 PRO A C 1
ATOM 1061 O O . PRO A 1 134 ? 17.178 -6.810 19.429 1.00 48.44 134 PRO A O 1
ATOM 1064 N N . ALA A 1 135 ? 15.671 -7.744 20.797 1.00 44.53 135 ALA A N 1
ATOM 1065 C CA . ALA A 1 135 ? 16.650 -8.551 21.507 1.00 44.53 135 ALA A CA 1
ATOM 1066 C C . ALA A 1 135 ? 17.246 -9.443 20.426 1.00 44.53 135 ALA A C 1
ATOM 1068 O O . ALA A 1 135 ? 16.468 -10.184 19.846 1.00 44.53 135 ALA A O 1
ATOM 1069 N N . LEU A 1 136 ? 18.523 -9.249 20.082 1.00 42.75 136 LEU A N 1
ATOM 1070 C CA . LEU A 1 136 ? 19.232 -9.821 18.934 1.00 42.75 136 LEU A CA 1
ATOM 1071 C C . LEU A 1 136 ? 18.790 -11.267 18.636 1.00 42.75 136 LEU A C 1
ATOM 1073 O O . LEU A 1 136 ? 19.414 -12.230 19.074 1.00 42.75 136 LEU A O 1
ATOM 1077 N N . VAL A 1 137 ? 17.685 -11.420 17.911 1.00 47.59 137 VAL A N 1
ATOM 1078 C CA . VAL A 1 137 ? 17.262 -12.667 17.303 1.00 47.59 137 VAL A CA 1
ATOM 1079 C C . VAL A 1 137 ? 17.830 -12.540 15.913 1.00 47.59 137 VAL A C 1
ATOM 1081 O O . VAL A 1 137 ? 17.483 -11.608 15.189 1.00 47.59 137 VAL A O 1
ATOM 1084 N N . ALA A 1 138 ? 18.788 -13.422 15.655 1.00 43.47 138 ALA A N 1
ATOM 1085 C CA . ALA A 1 138 ? 19.581 -13.517 14.448 1.00 43.47 138 ALA A CA 1
ATOM 1086 C C . ALA A 1 138 ? 18.806 -13.104 13.193 1.00 43.47 138 ALA A C 1
ATOM 1088 O O . ALA A 1 138 ? 17.652 -13.495 12.997 1.00 43.47 138 ALA A O 1
ATOM 1089 N N . GLU A 1 139 ? 19.489 -12.322 12.362 1.00 41.59 139 GLU A N 1
ATOM 1090 C CA . GLU A 1 139 ? 19.094 -12.018 10.995 1.00 41.59 139 GLU A CA 1
ATOM 1091 C C . GLU A 1 139 ? 18.559 -13.281 10.289 1.00 41.59 139 GLU A C 1
ATOM 1093 O O . GLU A 1 139 ? 19.086 -14.381 10.505 1.00 41.59 139 GLU A O 1
ATOM 1098 N N . PRO A 1 140 ? 17.518 -13.161 9.444 1.00 49.31 140 PRO A N 1
ATOM 1099 C CA . PRO A 1 140 ? 17.173 -14.239 8.522 1.00 49.31 140 PRO A CA 1
ATOM 1100 C C . PRO A 1 140 ? 18.436 -14.588 7.717 1.00 49.31 140 PRO A C 1
ATOM 1102 O O . PRO A 1 140 ? 19.154 -13.668 7.328 1.00 49.31 140 PRO A O 1
ATOM 1105 N N . PRO A 1 141 ? 18.766 -15.876 7.507 1.00 45.41 141 PRO A N 1
ATOM 1106 C CA . PRO A 1 141 ? 20.078 -16.253 7.007 1.00 45.41 141 PRO A CA 1
ATOM 1107 C C . PRO A 1 141 ? 20.275 -15.700 5.596 1.00 45.41 141 PRO A C 1
ATOM 1109 O O . PRO A 1 141 ? 19.730 -16.228 4.625 1.00 45.41 141 PRO A O 1
ATOM 1112 N N . GLU A 1 142 ? 21.084 -14.649 5.493 1.00 43.34 142 GLU A N 1
ATOM 1113 C CA . GLU A 1 142 ? 21.723 -14.276 4.246 1.00 43.34 142 GLU A CA 1
ATOM 1114 C C . GLU A 1 142 ? 22.577 -15.463 3.793 1.00 43.34 142 GLU A C 1
ATOM 1116 O O . GLU A 1 142 ? 23.424 -15.992 4.519 1.00 43.34 142 GLU A O 1
ATOM 1121 N N . GLN A 1 143 ? 22.319 -15.925 2.575 1.00 52.91 143 GLN A N 1
ATOM 1122 C CA . GLN A 1 143 ? 23.163 -16.895 1.901 1.00 52.91 143 GLN A CA 1
ATOM 1123 C C . GLN A 1 143 ? 24.525 -16.243 1.624 1.00 52.91 143 GLN A C 1
ATOM 1125 O O . GLN A 1 143 ? 24.700 -15.551 0.627 1.00 52.91 143 GLN A O 1
ATOM 1130 N N . GLY A 1 144 ? 25.498 -16.462 2.509 1.00 40.56 144 GLY A N 1
ATOM 1131 C CA . GLY A 1 144 ? 26.836 -15.895 2.356 1.00 40.56 144 GLY A CA 1
ATOM 1132 C C . GLY A 1 144 ? 27.849 -16.410 3.376 1.00 40.56 144 GLY A C 1
ATOM 1133 O O . GLY A 1 144 ? 28.129 -15.742 4.357 1.00 40.56 144 GLY A O 1
ATOM 1134 N N . SER A 1 145 ? 28.424 -17.586 3.099 1.00 48.97 145 SER A N 1
ATOM 1135 C CA . SER A 1 145 ? 29.716 -18.100 3.604 1.00 48.97 145 SER A CA 1
ATOM 1136 C C . SER A 1 145 ? 30.021 -17.921 5.105 1.00 48.97 145 SER A C 1
ATOM 1138 O O . SER A 1 145 ? 30.740 -17.007 5.504 1.00 48.97 145 SER A O 1
ATOM 1140 N N . ALA A 1 146 ? 29.569 -18.864 5.935 1.00 40.09 146 ALA A N 1
ATOM 1141 C CA . ALA A 1 146 ? 30.042 -18.993 7.315 1.00 40.09 146 ALA A CA 1
ATOM 1142 C C . ALA A 1 146 ? 31.491 -19.538 7.370 1.00 40.09 146 ALA A C 1
ATOM 1144 O O . ALA A 1 146 ? 31.820 -20.441 6.594 1.00 40.09 146 ALA A O 1
ATOM 1145 N N . PRO A 1 147 ? 32.359 -19.058 8.286 1.00 48.75 147 PRO A N 1
ATOM 1146 C CA . PRO A 1 147 ? 33.547 -19.798 8.691 1.00 48.75 147 PRO A CA 1
ATOM 1147 C C . PRO A 1 147 ? 33.149 -20.997 9.570 1.00 48.75 147 PRO A C 1
ATOM 1149 O O . PRO A 1 147 ? 32.231 -20.915 10.384 1.00 48.75 147 PRO A O 1
ATOM 1152 N N . ASP A 1 148 ? 33.857 -22.102 9.350 1.00 43.03 148 ASP A N 1
ATOM 1153 C CA . ASP A 1 148 ? 33.684 -23.445 9.919 1.00 43.03 148 ASP A CA 1
ATOM 1154 C C . ASP A 1 148 ? 33.478 -23.452 11.454 1.00 43.03 148 ASP A C 1
ATOM 1156 O O . ASP A 1 148 ? 34.373 -23.017 12.187 1.00 43.03 148 ASP A O 1
ATOM 1160 N N . PRO A 1 149 ? 32.330 -23.928 11.976 1.00 50.69 149 PRO A N 1
ATOM 1161 C CA . PRO A 1 149 ? 32.214 -24.306 13.379 1.00 50.69 149 PRO A CA 1
ATOM 1162 C C . PRO A 1 149 ? 32.784 -25.718 13.588 1.00 50.69 149 PRO A C 1
ATOM 1164 O O . PRO A 1 149 ? 32.444 -26.642 12.849 1.00 50.69 149 PRO A O 1
ATOM 1167 N N . GLU A 1 150 ? 33.632 -25.883 14.611 1.00 52.66 150 GLU A N 1
ATOM 1168 C CA . GLU A 1 150 ? 34.196 -27.181 15.014 1.00 52.66 150 GLU A CA 1
ATOM 1169 C C . GLU A 1 150 ? 33.109 -28.276 15.091 1.00 52.66 150 GLU A C 1
ATOM 1171 O O . GLU A 1 150 ? 32.038 -28.040 15.660 1.00 52.66 150 GLU A O 1
ATOM 1176 N N . PRO A 1 151 ? 33.367 -29.482 14.550 1.00 47.28 151 PRO A N 1
ATOM 1177 C CA . PRO A 1 151 ? 32.346 -30.511 14.424 1.00 47.28 151 PRO A CA 1
ATOM 1178 C C . PRO A 1 151 ? 31.989 -31.124 15.785 1.00 47.28 151 PRO A C 1
ATOM 1180 O O . PRO A 1 151 ? 32.822 -31.753 16.442 1.00 47.28 151 PRO A O 1
ATOM 1183 N N . GLU A 1 152 ? 30.718 -31.009 16.174 1.00 56.09 152 GLU A N 1
ATOM 1184 C CA . GLU A 1 152 ? 30.124 -31.874 17.193 1.00 56.09 152 GLU A CA 1
ATOM 1185 C C . GLU A 1 152 ? 30.134 -33.346 16.720 1.00 56.09 152 GLU A C 1
ATOM 1187 O O . GLU A 1 152 ? 29.982 -33.620 15.524 1.00 56.09 152 GLU A O 1
ATOM 1192 N N . PRO A 1 153 ? 30.314 -34.325 17.629 1.00 50.88 153 PRO A N 1
ATOM 1193 C CA . PRO A 1 153 ? 30.300 -35.740 17.274 1.00 50.88 153 PRO A CA 1
ATOM 1194 C C . PRO A 1 153 ? 28.927 -36.138 16.716 1.00 50.88 153 PRO A C 1
ATOM 1196 O O . PRO A 1 153 ? 27.911 -36.070 17.406 1.00 50.88 153 PRO A O 1
ATOM 1199 N N . GLY A 1 154 ? 28.925 -36.539 15.442 1.00 47.34 154 GLY A N 1
ATOM 1200 C CA . GLY A 1 154 ? 27.717 -36.771 14.657 1.00 47.34 154 GLY A CA 1
ATOM 1201 C C . GLY A 1 154 ? 26.782 -37.852 15.221 1.00 47.34 154 GLY A C 1
ATOM 1202 O O . GLY A 1 154 ? 27.236 -38.806 15.862 1.00 47.34 154 GLY A O 1
ATOM 1203 N N . PRO A 1 155 ? 25.468 -37.732 14.964 1.00 57.94 155 PRO A N 1
ATOM 1204 C CA . PRO A 1 155 ? 24.497 -38.752 15.329 1.00 57.94 155 PRO A CA 1
ATOM 1205 C C . PRO A 1 155 ? 24.747 -40.050 14.548 1.00 57.94 155 PRO A C 1
ATOM 1207 O O . PRO A 1 155 ? 25.143 -40.035 13.381 1.00 57.94 155 PRO A O 1
ATOM 1210 N N . ALA A 1 156 ? 24.521 -41.184 15.216 1.00 56.72 156 ALA A N 1
ATOM 1211 C CA . ALA A 1 156 ? 24.615 -42.510 14.616 1.00 56.72 156 ALA A CA 1
ATOM 1212 C C . ALA A 1 156 ? 23.681 -42.627 13.392 1.00 56.72 156 ALA A C 1
ATOM 1214 O O . ALA A 1 156 ? 22.581 -42.074 13.427 1.00 56.72 156 ALA A O 1
ATOM 1215 N N . PRO A 1 157 ? 24.094 -43.338 12.325 1.00 60.09 157 PRO A N 1
ATOM 1216 C CA . PRO A 1 157 ? 23.288 -43.464 11.118 1.00 60.09 157 PRO A CA 1
ATOM 1217 C C . PRO A 1 157 ? 21.960 -44.173 11.410 1.00 60.09 157 PRO A C 1
ATOM 1219 O O . PRO A 1 157 ? 21.928 -45.234 12.039 1.00 60.09 157 PRO A O 1
ATOM 1222 N N . ASP A 1 158 ? 20.882 -43.553 10.932 1.00 58.56 158 ASP A N 1
ATOM 1223 C CA . ASP A 1 158 ? 19.522 -44.089 10.913 1.00 58.56 158 ASP A CA 1
ATOM 1224 C C . ASP A 1 158 ? 19.481 -45.372 10.050 1.00 58.56 158 ASP A C 1
ATOM 1226 O O . ASP A 1 158 ? 20.162 -45.429 9.018 1.00 58.56 158 ASP A O 1
ATOM 1230 N N . PRO A 1 159 ? 18.758 -46.431 10.458 1.00 60.91 159 PRO A N 1
ATOM 1231 C CA . PRO A 1 159 ? 18.638 -47.654 9.667 1.00 60.91 159 PRO A CA 1
ATOM 1232 C C . PRO A 1 159 ? 18.033 -47.388 8.279 1.00 60.91 159 PRO A C 1
ATOM 1234 O O . PRO A 1 159 ? 17.033 -46.688 8.141 1.00 60.91 159 PRO A O 1
ATOM 1237 N N . GLU A 1 160 ? 18.633 -47.990 7.246 1.00 62.25 160 GLU A N 1
ATOM 1238 C CA . GLU A 1 160 ? 18.200 -47.846 5.852 1.00 62.25 160 GLU A CA 1
ATOM 1239 C C . GLU A 1 160 ? 16.693 -48.129 5.673 1.00 62.25 160 GLU A C 1
ATOM 1241 O O . GLU A 1 160 ? 16.196 -49.162 6.143 1.00 62.25 160 GLU A O 1
ATOM 1246 N N . PRO A 1 161 ? 15.957 -47.268 4.943 1.00 64.06 161 PRO A N 1
ATOM 1247 C CA . PRO A 1 161 ? 14.594 -47.565 4.532 1.00 64.06 161 PRO A CA 1
ATOM 1248 C C . PRO A 1 161 ? 14.574 -48.825 3.663 1.00 64.06 161 PRO A C 1
ATOM 1250 O O . PRO A 1 161 ? 15.242 -48.898 2.630 1.00 64.06 161 PRO A O 1
ATOM 1253 N N . GLY A 1 162 ? 13.791 -49.823 4.077 1.00 67.44 162 GLY A N 1
ATOM 1254 C CA . GLY A 1 162 ? 13.572 -51.031 3.286 1.00 67.44 162 GLY A CA 1
ATOM 1255 C C . GLY A 1 162 ? 12.995 -50.711 1.897 1.00 67.44 162 GLY A C 1
ATOM 1256 O O . GLY A 1 162 ? 12.333 -49.684 1.722 1.00 67.44 162 GLY A O 1
ATOM 1257 N N . PRO A 1 163 ? 13.226 -51.577 0.895 1.00 63.97 163 PRO A N 1
ATOM 1258 C CA . PRO A 1 163 ? 12.762 -51.341 -0.465 1.00 63.97 163 PRO A CA 1
ATOM 1259 C C . PRO A 1 163 ? 11.236 -51.203 -0.501 1.00 63.97 163 PRO A C 1
ATOM 1261 O O . PRO A 1 163 ? 10.504 -52.087 -0.050 1.00 63.97 163 PRO A O 1
ATOM 1264 N N . GLY A 1 164 ? 10.773 -50.069 -1.031 1.00 66.50 164 GLY A N 1
ATOM 1265 C CA . GLY A 1 164 ? 9.358 -49.786 -1.240 1.00 66.50 164 GLY A CA 1
ATOM 1266 C C . GLY A 1 164 ? 8.702 -50.786 -2.205 1.00 66.50 164 GLY A C 1
ATOM 1267 O O . GLY A 1 164 ? 9.391 -51.420 -3.009 1.00 66.50 164 GLY A O 1
ATOM 1268 N N . PRO A 1 165 ? 7.372 -50.954 -2.126 1.00 65.50 165 PRO A N 1
ATOM 1269 C CA . PRO A 1 165 ? 6.646 -51.893 -2.971 1.00 65.50 165 PRO A CA 1
ATOM 1270 C C . PRO A 1 165 ? 6.781 -51.537 -4.457 1.00 65.50 165 PRO A C 1
ATOM 1272 O O . PRO A 1 165 ? 6.793 -50.366 -4.839 1.00 65.50 165 PRO A O 1
ATOM 1275 N N . ALA A 1 166 ? 6.897 -52.576 -5.287 1.00 68.94 166 ALA A N 1
ATOM 1276 C CA . ALA A 1 166 ? 7.026 -52.454 -6.733 1.00 68.94 166 ALA A CA 1
ATOM 1277 C C . ALA A 1 166 ? 5.798 -51.753 -7.352 1.00 68.94 166 ALA A C 1
ATOM 1279 O O . ALA A 1 166 ? 4.678 -51.973 -6.884 1.00 68.94 166 ALA A O 1
ATOM 1280 N N . PRO A 1 167 ? 5.989 -50.933 -8.402 1.00 70.69 167 PRO A N 1
ATOM 1281 C CA . PRO A 1 167 ? 4.891 -50.254 -9.077 1.00 70.69 167 PRO A CA 1
ATOM 1282 C C . PRO A 1 167 ? 3.925 -51.257 -9.717 1.00 70.69 167 PRO A C 1
ATOM 1284 O O . PRO A 1 167 ? 4.343 -52.253 -10.313 1.00 70.69 167 PRO A O 1
ATOM 1287 N N . GLU A 1 168 ? 2.628 -50.975 -9.59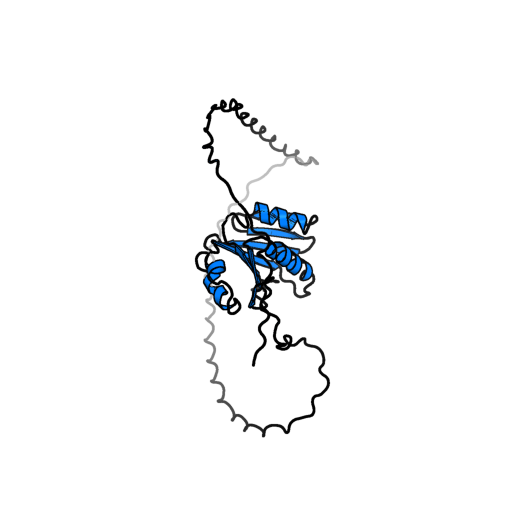1 1.00 70.44 168 GLU A N 1
ATOM 1288 C CA . GLU A 1 168 ? 1.562 -51.752 -10.221 1.00 70.44 168 GLU A CA 1
ATOM 1289 C C . GLU A 1 168 ? 1.655 -51.683 -11.758 1.00 70.44 168 GLU A C 1
ATOM 1291 O O . GLU A 1 168 ? 2.064 -50.656 -12.313 1.00 70.44 168 GLU A O 1
ATOM 1296 N N . PRO A 1 169 ? 1.296 -52.767 -12.469 1.00 69.69 169 PRO A N 1
ATOM 1297 C CA . PRO A 1 169 ? 1.359 -52.804 -13.922 1.00 69.69 169 PRO A CA 1
ATOM 1298 C C . PRO A 1 169 ? 0.365 -51.820 -14.548 1.00 69.69 169 PRO A C 1
ATOM 1300 O O . PRO A 1 169 ? -0.811 -51.768 -14.188 1.00 69.69 169 PRO A O 1
ATOM 1303 N N . VAL A 1 170 ? 0.861 -51.061 -15.524 1.00 69.38 170 VAL A N 1
ATOM 1304 C CA . VAL A 1 170 ? 0.077 -50.126 -16.335 1.00 69.38 170 VAL A CA 1
ATOM 1305 C C . VAL A 1 170 ? -0.970 -50.912 -17.142 1.00 69.38 170 VAL A C 1
ATOM 1307 O O . VAL A 1 170 ? -0.601 -51.902 -17.779 1.00 69.38 170 VAL A O 1
ATOM 1310 N N . PRO A 1 171 ? -2.254 -50.506 -17.137 1.00 69.50 171 PRO A N 1
ATOM 1311 C CA . PRO A 1 171 ? -3.281 -51.155 -17.946 1.00 69.50 171 PRO A CA 1
ATOM 1312 C C . PRO A 1 171 ? -2.983 -51.015 -19.445 1.00 69.50 171 PRO A C 1
ATOM 1314 O O . PRO A 1 171 ? -2.517 -49.970 -19.906 1.00 69.50 171 PRO A O 1
ATOM 1317 N N . GLU A 1 172 ? -3.245 -52.084 -20.199 1.00 70.88 172 GLU A N 1
ATOM 1318 C CA . GLU A 1 172 ? -3.060 -52.121 -21.651 1.00 70.88 172 GLU A CA 1
ATOM 1319 C C . GLU A 1 172 ? -3.942 -51.075 -22.359 1.00 70.88 172 GLU A C 1
ATOM 1321 O O . GLU A 1 172 ? -5.084 -50.848 -21.949 1.00 70.88 172 GLU A O 1
ATOM 1326 N N . PRO A 1 173 ? -3.439 -50.435 -23.430 1.00 69.69 173 PRO A N 1
ATOM 1327 C CA . PRO A 1 173 ? -4.221 -49.490 -24.213 1.00 69.69 173 PRO A CA 1
ATOM 1328 C C . PRO A 1 173 ? -5.366 -50.195 -24.952 1.00 69.69 173 PRO A C 1
ATOM 1330 O O . PRO A 1 173 ? -5.181 -51.244 -25.570 1.00 69.69 173 PRO A O 1
ATOM 1333 N N . GLU A 1 174 ? -6.546 -49.576 -24.914 1.00 70.69 174 GLU A N 1
ATOM 1334 C CA . GLU A 1 174 ? -7.729 -50.021 -25.650 1.00 70.69 174 GLU A CA 1
ATOM 1335 C C . GLU A 1 174 ? -7.485 -50.033 -27.175 1.00 70.69 174 GLU A C 1
ATOM 1337 O O . GLU A 1 174 ? -6.733 -49.201 -27.698 1.00 70.69 174 GLU A O 1
ATOM 1342 N N . PRO A 1 175 ? -8.116 -50.962 -27.919 1.00 67.06 175 PRO A N 1
ATOM 1343 C CA . PRO A 1 175 ? -7.939 -51.068 -29.361 1.00 67.06 175 PRO A CA 1
ATOM 1344 C C . PRO A 1 175 ? -8.485 -49.840 -30.103 1.00 67.06 175 PRO A C 1
ATOM 1346 O O . PRO A 1 175 ? -9.597 -49.373 -29.855 1.00 67.06 175 PRO A O 1
ATOM 1349 N N . LEU A 1 176 ? -7.695 -49.353 -31.064 1.00 63.38 176 LEU A N 1
ATOM 1350 C CA . LEU A 1 176 ? -8.068 -48.292 -32.000 1.00 63.38 176 LEU A CA 1
ATOM 1351 C C . LEU A 1 176 ? -9.339 -48.663 -32.792 1.00 63.38 176 LEU A C 1
ATOM 1353 O O . LEU A 1 176 ? -9.447 -49.798 -33.262 1.00 63.38 176 LEU A O 1
ATOM 1357 N N . PRO A 1 177 ? -10.267 -47.713 -33.009 1.00 65.38 177 PRO A N 1
ATOM 1358 C CA . PRO A 1 177 ? -11.437 -47.940 -33.846 1.00 65.38 177 PRO A CA 1
ATOM 1359 C C . PRO A 1 177 ? -11.044 -48.196 -35.308 1.00 65.38 177 PRO A C 1
ATOM 1361 O O . PRO A 1 177 ? -10.160 -47.539 -35.864 1.00 65.38 177 PRO A O 1
ATOM 1364 N N . GLU A 1 178 ? -11.731 -49.155 -35.929 1.00 62.56 178 GLU A N 1
ATOM 1365 C CA . GLU A 1 178 ? -11.549 -49.526 -37.332 1.00 62.56 178 GLU A CA 1
ATOM 1366 C C . GLU A 1 178 ? -11.885 -48.355 -38.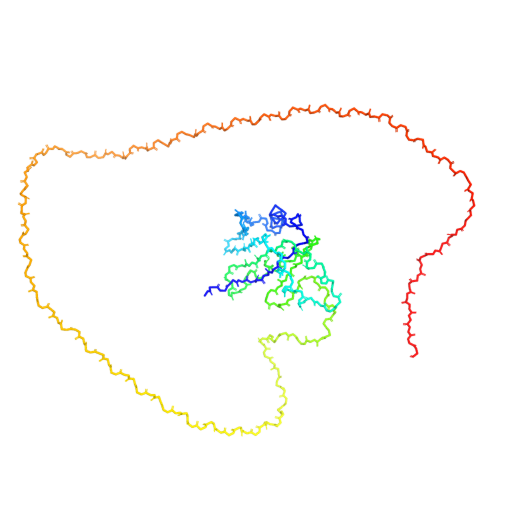281 1.00 62.56 178 GLU A C 1
ATOM 1368 O O . GLU A 1 178 ? -12.835 -47.602 -38.036 1.00 62.56 178 GLU A O 1
ATOM 1373 N N . PRO A 1 179 ? -11.154 -48.192 -39.399 1.00 58.94 179 PRO A N 1
ATOM 1374 C CA . PRO A 1 179 ? -11.484 -47.189 -40.403 1.00 58.94 179 PRO A CA 1
ATOM 1375 C C . PRO A 1 179 ? -12.787 -47.557 -41.127 1.00 58.94 179 PRO A C 1
ATOM 1377 O O . PRO A 1 179 ? -12.854 -48.526 -41.884 1.00 58.94 179 PRO A O 1
ATOM 1380 N N . SER A 1 180 ? -13.823 -46.740 -40.923 1.00 54.69 180 SER A N 1
ATOM 1381 C CA . SER A 1 180 ? -15.066 -46.801 -41.695 1.00 54.69 180 SER A CA 1
ATOM 1382 C C . SER A 1 180 ? -14.782 -46.459 -43.161 1.00 54.69 180 SER A C 1
ATOM 1384 O O . SER A 1 180 ? -14.377 -45.342 -43.492 1.00 54.69 180 SER A O 1
ATOM 1386 N N . MET A 1 181 ? -14.955 -47.446 -44.040 1.00 49.72 181 MET A N 1
ATOM 1387 C CA . MET A 1 181 ? -14.829 -47.281 -45.483 1.00 49.72 181 MET A CA 1
ATOM 1388 C C . MET A 1 181 ? -16.011 -46.485 -46.042 1.00 49.72 181 MET A C 1
ATOM 1390 O O . MET A 1 181 ? -17.166 -46.697 -45.680 1.00 49.72 181 MET A O 1
ATOM 1394 N N . GLY A 1 182 ? -15.668 -45.557 -46.933 1.00 44.38 182 GLY A N 1
ATOM 1395 C CA . GLY A 1 182 ? -16.501 -44.481 -47.446 1.00 44.38 182 GLY A CA 1
ATOM 1396 C C . GLY A 1 182 ? -17.848 -44.857 -48.065 1.00 44.38 182 GLY A C 1
ATOM 1397 O O . GLY A 1 182 ? -17.993 -45.839 -48.790 1.00 44.38 182 GLY A O 1
ATOM 1398 N N . ALA A 1 183 ? -18.801 -43.947 -47.870 1.00 49.31 183 ALA A N 1
ATOM 1399 C CA . ALA A 1 183 ? -19.890 -43.721 -48.809 1.00 49.31 183 ALA A CA 1
ATOM 1400 C C . ALA A 1 183 ? -19.471 -42.613 -49.804 1.00 49.31 183 ALA A C 1
ATOM 1402 O O . ALA A 1 183 ? -18.846 -41.634 -49.386 1.00 49.31 183 ALA A O 1
ATOM 1403 N N . PRO A 1 184 ? -19.766 -42.748 -51.111 1.00 59.59 184 PRO A N 1
ATOM 1404 C CA . PRO A 1 184 ? -19.357 -41.771 -52.119 1.00 59.59 184 PRO A CA 1
ATOM 1405 C C . PRO A 1 184 ? -20.136 -40.448 -51.986 1.00 59.59 184 PRO A C 1
ATOM 1407 O O . PRO A 1 184 ? -21.320 -40.471 -51.639 1.00 59.59 184 PRO A O 1
ATOM 1410 N N . PRO A 1 185 ? -19.521 -39.290 -52.295 1.00 53.19 185 PRO A N 1
ATOM 1411 C CA . PRO A 1 185 ? -20.231 -38.018 -52.340 1.00 53.19 185 PRO A CA 1
ATOM 1412 C C . PRO A 1 185 ? -21.172 -37.946 -53.555 1.00 53.19 185 PRO A C 1
ATOM 1414 O O . PRO A 1 185 ? -20.782 -38.240 -54.685 1.00 53.19 185 PRO A O 1
ATOM 1417 N N . SER A 1 186 ? -22.415 -37.525 -53.308 1.00 56.84 186 SER A N 1
ATOM 1418 C CA . SER A 1 186 ? -23.395 -37.160 -54.341 1.00 56.84 186 SER A CA 1
ATOM 1419 C C . SER A 1 186 ? -22.930 -35.950 -55.174 1.00 56.84 186 SER A C 1
ATOM 1421 O O . SER A 1 186 ? -22.209 -35.094 -54.656 1.00 56.84 186 SER A O 1
ATOM 1423 N N . PRO A 1 187 ? -23.343 -35.856 -56.454 1.00 54.16 187 PRO A N 1
ATOM 1424 C CA . PRO A 1 187 ? -22.798 -34.906 -57.420 1.00 54.16 187 PRO A CA 1
ATOM 1425 C C . PRO A 1 187 ? -23.235 -33.462 -57.143 1.00 54.16 187 PRO A C 1
ATOM 1427 O O . PRO A 1 187 ? -24.414 -33.182 -56.928 1.00 54.16 187 PRO A O 1
ATOM 1430 N N . GLN A 1 188 ? -22.264 -32.547 -57.192 1.00 54.00 188 GLN A N 1
ATOM 1431 C CA . GLN A 1 188 ? -22.480 -31.103 -57.157 1.00 54.00 188 GLN A CA 1
ATOM 1432 C C . GLN A 1 188 ? -23.178 -30.641 -58.442 1.00 54.00 188 GLN A C 1
ATOM 1434 O O . GLN A 1 188 ? -22.754 -30.983 -59.547 1.00 54.00 188 GLN A O 1
ATOM 1439 N N . VAL A 1 189 ? -24.253 -29.866 -58.282 1.00 54.66 189 VAL A N 1
ATOM 1440 C CA . VAL A 1 189 ? -24.926 -29.171 -59.381 1.00 54.66 189 VAL A CA 1
ATOM 1441 C C . VAL A 1 189 ? -24.028 -28.029 -59.839 1.00 54.66 189 VAL A C 1
ATOM 1443 O O . VAL A 1 189 ? -23.633 -27.168 -59.057 1.00 54.66 189 VAL A O 1
ATOM 1446 N N . VAL A 1 190 ? -23.692 -28.092 -61.120 1.00 56.81 190 VAL A N 1
ATOM 1447 C CA . VAL A 1 190 ? -22.928 -27.120 -61.889 1.00 56.81 190 VAL A CA 1
ATOM 1448 C C . VAL A 1 190 ? -23.881 -25.982 -62.260 1.00 56.81 190 VAL A C 1
ATOM 1450 O O . VAL A 1 190 ? -24.868 -26.235 -62.948 1.00 56.81 190 VAL A O 1
ATOM 1453 N N . GLU A 1 191 ? -23.608 -24.752 -61.828 1.00 53.28 191 GLU A N 1
ATOM 1454 C CA . GLU A 1 191 ? -24.138 -23.563 -62.506 1.00 53.28 191 GLU A CA 1
ATOM 1455 C C . GLU A 1 191 ? -22.997 -22.913 -63.295 1.00 53.28 191 GLU A C 1
ATOM 1457 O O . GLU A 1 191 ? -21.962 -22.533 -62.747 1.00 53.28 191 GLU A O 1
ATOM 1462 N N . GLU A 1 192 ? -23.177 -22.897 -64.617 1.00 56.44 192 GLU A N 1
ATOM 1463 C CA . GLU A 1 192 ? -22.271 -22.329 -65.612 1.00 56.44 192 GLU A CA 1
ATOM 1464 C C . GLU A 1 192 ? -22.212 -20.787 -65.563 1.00 56.44 192 GLU A C 1
ATOM 1466 O O . GLU A 1 192 ? -23.170 -20.132 -65.143 1.00 56.44 192 GLU A O 1
ATOM 1471 N N . PRO A 1 193 ? -21.105 -20.189 -66.048 1.00 61.94 193 PRO A N 1
ATOM 1472 C CA . PRO A 1 193 ? -20.871 -18.751 -66.048 1.00 61.94 193 PRO A CA 1
ATOM 1473 C C . PRO A 1 193 ? -21.444 -18.079 -67.305 1.00 61.94 193 PRO A C 1
ATOM 1475 O O . PRO A 1 193 ? -21.258 -18.566 -68.419 1.00 61.94 193 PRO A O 1
ATOM 1478 N N . VAL A 1 194 ? -22.059 -16.900 -67.157 1.00 51.50 194 VAL A N 1
ATOM 1479 C CA . VAL A 1 194 ? -22.442 -16.054 -68.300 1.00 51.50 194 VAL A CA 1
ATOM 1480 C C . VAL A 1 194 ? -21.837 -14.651 -68.174 1.00 51.50 194 VAL A C 1
ATOM 1482 O O . VAL A 1 194 ? -22.395 -13.769 -67.535 1.00 51.50 194 VAL A O 1
ATOM 1485 N N . ILE A 1 195 ? -20.673 -14.521 -68.821 1.00 50.09 195 ILE A N 1
ATOM 1486 C CA . ILE A 1 195 ? -20.248 -13.465 -69.763 1.00 50.09 195 ILE A CA 1
ATOM 1487 C C . ILE A 1 195 ? -20.184 -12.002 -69.259 1.00 50.09 195 ILE A C 1
ATOM 1489 O O . ILE A 1 195 ? -21.192 -11.322 -69.087 1.00 50.09 195 ILE A O 1
ATOM 1493 N N . GLU A 1 196 ? -18.942 -11.503 -69.174 1.00 54.03 196 GLU A N 1
ATOM 1494 C CA . GLU A 1 196 ? -18.547 -10.082 -69.193 1.00 54.03 196 GLU A CA 1
ATOM 1495 C C . GLU A 1 196 ? -18.929 -9.395 -70.527 1.00 54.03 196 GLU A C 1
ATOM 1497 O O . GLU A 1 196 ? -19.079 -10.060 -71.554 1.00 54.03 196 GLU A O 1
ATOM 1502 N N . PRO A 1 197 ? -18.947 -8.051 -70.592 1.00 58.91 197 PRO A N 1
ATOM 1503 C CA . PRO A 1 197 ? -17.728 -7.456 -71.143 1.00 58.91 197 PRO A CA 1
ATOM 1504 C C . PRO A 1 197 ? -17.290 -6.146 -70.473 1.00 58.91 197 PRO A C 1
ATOM 1506 O O . PRO A 1 197 ? -18.089 -5.246 -70.234 1.00 58.91 197 PRO A O 1
ATOM 1509 N N . ALA A 1 198 ? -15.974 -6.078 -70.255 1.00 55.12 198 ALA A N 1
ATOM 1510 C CA . ALA A 1 198 ? -15.065 -4.964 -70.533 1.00 55.12 198 ALA A CA 1
ATOM 1511 C C . ALA A 1 198 ? -15.570 -3.522 -70.345 1.00 55.12 198 ALA A C 1
ATOM 1513 O O . ALA A 1 198 ? -16.402 -3.060 -71.116 1.00 55.12 198 ALA A O 1
ATOM 1514 N N . VAL A 1 199 ? -14.889 -2.763 -69.478 1.00 46.78 199 VAL A N 1
ATOM 1515 C CA . VAL A 1 199 ? -14.286 -1.469 -69.851 1.00 46.78 199 VAL A CA 1
ATOM 1516 C C . VAL A 1 199 ? -13.128 -1.113 -68.911 1.00 46.78 199 VAL A C 1
ATOM 1518 O O . VAL A 1 199 ? -13.251 -1.158 -67.693 1.00 46.78 199 VAL A O 1
ATOM 1521 N N . ASP A 1 200 ? -12.027 -0.778 -69.571 1.00 43.50 200 ASP A N 1
ATOM 1522 C CA . ASP A 1 200 ? -10.946 0.144 -69.238 1.00 43.50 200 ASP A CA 1
ATOM 1523 C C . ASP A 1 200 ? -10.134 0.056 -67.938 1.00 43.50 200 ASP A C 1
ATOM 1525 O O . ASP A 1 200 ? -10.576 0.230 -66.806 1.00 43.50 200 ASP A O 1
ATOM 1529 N N . SER A 1 201 ? -8.839 -0.108 -68.202 1.00 55.12 201 SER A N 1
ATOM 1530 C CA . SER A 1 201 ? -7.719 0.206 -67.336 1.00 55.12 201 SER A CA 1
ATOM 1531 C C . SER A 1 201 ? -7.497 1.720 -67.302 1.00 55.12 201 SER A C 1
ATOM 1533 O O . SER A 1 201 ? -7.166 2.294 -68.331 1.00 55.12 201 SER A O 1
ATOM 1535 N N . ASP A 1 202 ? -7.579 2.334 -66.124 1.00 52.84 202 ASP A N 1
ATOM 1536 C CA . ASP A 1 202 ? -6.933 3.618 -65.805 1.00 52.84 202 ASP A CA 1
ATOM 1537 C C . ASP A 1 202 ? -6.661 3.604 -64.288 1.00 52.84 202 ASP A C 1
ATOM 1539 O O . ASP A 1 202 ? -7.569 3.533 -63.464 1.00 52.84 202 ASP A O 1
ATOM 1543 N N . TRP A 1 203 ? -5.457 3.219 -63.872 1.00 52.50 203 TRP A N 1
ATOM 1544 C CA . TRP A 1 203 ? -4.380 4.142 -63.511 1.00 52.50 203 TRP A CA 1
ATOM 1545 C C . TRP A 1 203 ? -4.773 5.184 -62.443 1.00 52.50 203 TRP A C 1
ATOM 1547 O O . TRP A 1 203 ? -5.455 6.162 -62.698 1.00 52.50 203 TRP A O 1
ATOM 1557 N N . THR A 1 204 ? -4.214 4.980 -61.245 1.00 56.00 204 THR A N 1
ATOM 1558 C CA . THR A 1 204 ? -3.869 5.997 -60.236 1.00 56.00 204 THR A CA 1
ATOM 1559 C C . THR A 1 204 ? -4.970 6.961 -59.785 1.00 56.00 204 THR A C 1
ATOM 1561 O O . THR A 1 204 ? -5.132 8.052 -60.321 1.00 56.00 204 THR A O 1
ATOM 1564 N N . SER A 1 205 ? -5.567 6.660 -58.631 1.00 62.91 205 SER A N 1
ATOM 1565 C CA . SER A 1 205 ? -5.996 7.712 -57.708 1.00 62.91 205 SER A CA 1
ATOM 1566 C C . SER A 1 205 ? -5.856 7.213 -56.264 1.00 62.91 205 SER A C 1
ATOM 1568 O O . SER A 1 205 ? -6.357 6.129 -55.959 1.00 62.91 205 SER A O 1
ATOM 1570 N N . PRO A 1 206 ? -5.150 7.928 -55.365 1.00 68.50 206 PRO A N 1
ATOM 1571 C CA . PRO A 1 206 ? -5.156 7.582 -53.947 1.00 68.50 206 PRO A CA 1
ATOM 1572 C C . PRO A 1 206 ? -6.586 7.702 -53.392 1.00 68.50 206 PRO A C 1
ATOM 1574 O O . PRO A 1 206 ? -7.387 8.468 -53.942 1.00 68.50 206 PRO A O 1
ATOM 1577 N N . PRO A 1 207 ? -6.933 6.958 -52.323 1.00 67.38 207 PRO A N 1
ATOM 1578 C CA . PRO A 1 207 ? -8.246 7.085 -51.706 1.00 67.38 207 PRO A CA 1
ATOM 1579 C C . PRO A 1 207 ? -8.473 8.544 -51.279 1.00 67.38 207 PRO A C 1
ATOM 1581 O O . PRO A 1 207 ? -7.522 9.196 -50.831 1.00 67.38 207 PRO A O 1
ATOM 1584 N N . PRO A 1 208 ? -9.700 9.082 -51.408 1.00 57.75 208 PRO A N 1
ATOM 1585 C CA . PRO A 1 208 ? -10.004 10.385 -50.844 1.00 57.75 208 PRO A CA 1
ATOM 1586 C C . PRO A 1 208 ? -9.713 10.329 -49.347 1.00 57.75 208 PRO A C 1
ATOM 1588 O O . PRO A 1 208 ? -10.063 9.358 -48.671 1.00 57.75 208 PRO A O 1
ATOM 1591 N N . ALA A 1 209 ? -9.035 11.362 -48.849 1.00 58.44 209 ALA A N 1
ATOM 1592 C CA . ALA A 1 209 ? -8.894 11.589 -47.425 1.00 58.44 209 ALA A CA 1
ATOM 1593 C C . ALA A 1 209 ? -10.288 11.479 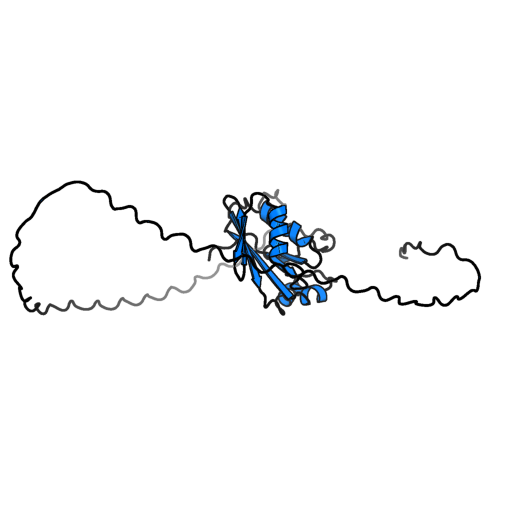-46.805 1.00 58.44 209 ALA A C 1
ATOM 1595 O O . ALA A 1 209 ? -11.185 12.250 -47.146 1.00 58.44 209 ALA A O 1
ATOM 1596 N N . VAL A 1 210 ? -10.476 10.471 -45.955 1.00 55.81 210 VAL A N 1
ATOM 1597 C CA . VAL A 1 210 ? -11.663 10.370 -45.119 1.00 55.81 210 VAL A CA 1
ATOM 1598 C C . VAL A 1 210 ? -11.624 11.611 -44.242 1.00 55.81 210 VAL A C 1
ATOM 1600 O O . VAL A 1 210 ? -10.794 11.723 -43.341 1.00 55.81 210 VAL A O 1
ATOM 1603 N N . GLU A 1 211 ? -12.448 12.587 -44.607 1.00 57.69 211 GLU A N 1
ATOM 1604 C CA . GLU A 1 211 ? -12.671 13.804 -43.851 1.00 57.69 211 GLU A CA 1
ATOM 1605 C C . GLU A 1 211 ? -13.101 13.367 -42.452 1.00 57.69 211 GLU A C 1
ATOM 1607 O O . GLU A 1 211 ? -14.144 12.733 -42.269 1.00 57.69 211 GLU A O 1
ATOM 1612 N N . ALA A 1 212 ? -12.216 13.591 -41.481 1.00 63.81 212 ALA A N 1
ATOM 1613 C CA . ALA A 1 212 ? -12.493 13.286 -40.093 1.00 63.81 212 ALA A CA 1
ATOM 1614 C C . ALA A 1 212 ? -13.806 13.984 -39.705 1.00 63.81 212 ALA A C 1
ATOM 1616 O O . ALA A 1 212 ? -13.984 15.157 -40.049 1.00 63.81 212 ALA A O 1
ATOM 1617 N N . PRO A 1 213 ? -14.731 13.300 -39.009 1.00 65.50 213 PRO A N 1
ATOM 1618 C CA . PRO A 1 213 ? -15.943 13.946 -38.535 1.00 65.50 213 PRO A CA 1
ATOM 1619 C C . PRO A 1 213 ? -15.550 15.170 -37.706 1.00 65.50 213 PRO A C 1
ATOM 1621 O O . PRO A 1 213 ? -14.691 15.082 -36.825 1.00 65.50 213 PRO A O 1
ATOM 1624 N N . ALA A 1 214 ? -16.149 16.314 -38.039 1.00 65.69 214 ALA A N 1
ATOM 1625 C CA . ALA A 1 214 ? -15.914 17.576 -37.356 1.00 65.69 214 ALA A CA 1
ATOM 1626 C C . ALA A 1 214 ? -15.984 17.380 -35.829 1.00 65.69 214 ALA A C 1
ATOM 1628 O O . ALA A 1 214 ? -16.873 16.663 -35.352 1.00 65.69 214 ALA A O 1
ATOM 1629 N N . PRO A 1 215 ? -15.071 17.995 -35.054 1.00 70.06 215 PRO A N 1
ATOM 1630 C CA . PRO A 1 215 ? -15.104 17.890 -33.605 1.00 70.06 215 PRO A CA 1
ATOM 1631 C C . PRO A 1 215 ? -16.466 18.371 -33.104 1.00 70.06 215 PRO A C 1
ATOM 1633 O O . PRO A 1 215 ? -16.953 19.429 -33.513 1.00 70.06 215 PRO A O 1
ATOM 1636 N N . ALA A 1 216 ? -17.088 17.570 -32.238 1.00 71.75 216 ALA A N 1
ATOM 1637 C CA . ALA A 1 216 ? -18.327 17.943 -31.576 1.00 71.75 216 ALA A CA 1
ATOM 1638 C C . ALA A 1 216 ? -18.179 19.344 -30.946 1.00 71.75 216 ALA A C 1
ATOM 1640 O O . ALA A 1 216 ? -17.110 19.655 -30.407 1.00 71.75 216 ALA A O 1
ATOM 1641 N N . PRO A 1 217 ? -19.213 20.203 -31.016 1.00 72.75 217 PRO A N 1
ATOM 1642 C CA . PRO A 1 217 ? -19.155 21.524 -30.410 1.00 72.75 217 PRO A CA 1
ATOM 1643 C C . PRO A 1 217 ? -18.838 21.384 -28.920 1.00 72.75 217 PRO A C 1
ATOM 1645 O O . PRO A 1 217 ? -19.436 20.561 -28.225 1.00 72.75 217 PRO A O 1
ATOM 1648 N N . ALA A 1 218 ? -17.875 22.180 -28.454 1.00 72.31 218 ALA A N 1
ATOM 1649 C CA . ALA A 1 218 ? -17.469 22.209 -27.058 1.00 72.31 218 ALA A CA 1
ATOM 1650 C C . ALA A 1 218 ? -18.699 22.382 -26.144 1.00 72.31 218 ALA A C 1
ATOM 1652 O O . ALA A 1 218 ? -19.594 23.169 -26.480 1.00 72.31 218 ALA A O 1
ATOM 1653 N N . PRO A 1 219 ? -18.766 21.670 -25.004 1.00 72.38 219 PRO A N 1
ATOM 1654 C CA . PRO A 1 219 ? -19.844 21.860 -24.047 1.00 72.38 219 PRO A CA 1
ATOM 1655 C C . PRO A 1 219 ? -19.885 23.329 -23.621 1.00 72.38 219 PRO A C 1
ATOM 1657 O O . PRO A 1 219 ? -18.851 23.938 -23.337 1.00 72.38 219 PRO A O 1
ATOM 1660 N N . ALA A 1 220 ? -21.088 23.904 -23.617 1.00 73.94 220 ALA A N 1
ATOM 1661 C CA . ALA A 1 220 ? -21.310 25.266 -23.157 1.00 73.94 220 ALA A CA 1
ATOM 1662 C C . ALA A 1 220 ? -20.722 25.446 -21.743 1.00 73.94 220 ALA A C 1
ATOM 1664 O O . ALA A 1 220 ? -20.831 24.525 -20.926 1.00 73.94 220 ALA A O 1
ATOM 1665 N N . PRO A 1 221 ? -20.104 26.603 -21.438 1.00 73.38 221 PRO A N 1
ATOM 1666 C CA . PRO A 1 221 ? -19.572 26.860 -20.109 1.00 73.38 221 PRO A CA 1
ATOM 1667 C C . PRO A 1 221 ? -20.693 26.714 -19.077 1.00 73.38 221 PRO A C 1
ATOM 1669 O O . PRO A 1 221 ? -21.784 27.262 -19.251 1.00 73.38 221 PRO A O 1
ATOM 1672 N N . ALA A 1 222 ? -20.418 25.951 -18.019 1.00 71.56 222 ALA A N 1
ATOM 1673 C CA . ALA A 1 222 ? -21.321 25.819 -16.886 1.00 71.56 222 ALA A CA 1
ATOM 1674 C C . ALA A 1 222 ? -21.699 27.216 -16.352 1.00 71.56 222 ALA A C 1
ATOM 1676 O O . ALA A 1 222 ? -20.851 28.117 -16.357 1.00 71.56 222 ALA A O 1
ATOM 1677 N N . PRO A 1 223 ? -22.951 27.425 -15.906 1.00 72.06 223 PRO A N 1
ATOM 1678 C CA . PRO A 1 223 ? -23.353 28.693 -15.321 1.00 72.06 223 PRO A CA 1
ATOM 1679 C C . PRO A 1 223 ? -22.450 29.008 -14.127 1.00 72.06 223 PRO A C 1
ATOM 1681 O O . PRO A 1 223 ? -22.294 28.197 -13.214 1.00 72.06 223 PRO A O 1
ATOM 1684 N N . VAL A 1 224 ? -21.840 30.193 -14.162 1.00 72.88 224 VAL A N 1
ATOM 1685 C CA . VAL A 1 224 ? -21.075 30.748 -13.045 1.00 72.88 224 VAL A CA 1
ATOM 1686 C C . VAL A 1 224 ? -21.999 30.773 -11.823 1.00 72.88 224 VAL A C 1
ATOM 1688 O O . VAL A 1 224 ? -23.101 31.316 -11.940 1.00 72.88 224 VAL A O 1
ATOM 1691 N N . PRO A 1 225 ? -21.611 30.193 -10.673 1.00 66.56 225 PRO A N 1
ATOM 1692 C CA . PRO A 1 225 ? -22.416 30.294 -9.468 1.00 66.56 225 PRO A CA 1
ATOM 1693 C C . PRO A 1 225 ? -22.571 31.770 -9.102 1.00 66.56 225 PRO A C 1
ATOM 1695 O O . PRO A 1 225 ? -21.594 32.494 -8.899 1.00 66.56 225 PRO A O 1
ATOM 1698 N N . GLU A 1 226 ? -23.823 32.212 -9.076 1.00 68.69 226 GLU A N 1
ATOM 1699 C CA . GLU A 1 226 ? -24.230 33.540 -8.646 1.00 68.69 226 GLU A CA 1
ATOM 1700 C C . GLU A 1 226 ? -23.691 33.783 -7.231 1.00 68.69 226 GLU A C 1
ATOM 1702 O O . GLU A 1 226 ? -23.922 32.990 -6.314 1.00 68.69 226 GLU A O 1
ATOM 1707 N N . ALA A 1 227 ? -22.898 34.845 -7.081 1.00 61.69 227 ALA A N 1
ATOM 1708 C CA . ALA A 1 227 ? -22.250 35.198 -5.831 1.00 61.69 227 ALA A CA 1
ATOM 1709 C C . ALA A 1 227 ? -23.300 35.353 -4.724 1.00 61.69 227 ALA A C 1
ATOM 1711 O O . ALA A 1 227 ? -24.126 36.267 -4.756 1.00 61.69 227 ALA A O 1
ATOM 1712 N N . GLN A 1 228 ? -23.253 34.463 -3.731 1.00 62.84 228 GLN A N 1
ATOM 1713 C CA . GLN A 1 228 ? -24.034 34.630 -2.515 1.00 62.84 228 GLN A CA 1
ATOM 1714 C C . GLN A 1 228 ? -23.640 35.960 -1.850 1.00 62.84 228 GLN A C 1
ATOM 1716 O O . GLN A 1 228 ? -22.445 36.220 -1.671 1.00 62.84 228 GLN A O 1
ATOM 1721 N N . PRO A 1 229 ? -24.605 36.820 -1.477 1.00 69.25 229 PRO A N 1
ATOM 1722 C CA . PRO A 1 229 ? -24.300 38.027 -0.724 1.00 69.25 229 PRO A CA 1
ATOM 1723 C C . PRO A 1 229 ? -23.697 37.651 0.640 1.00 69.25 229 PRO A C 1
ATOM 1725 O O . PRO A 1 229 ? -24.080 36.628 1.215 1.00 69.25 229 PRO A O 1
ATOM 1728 N N . PRO A 1 230 ? -22.774 38.462 1.188 1.00 62.88 230 PRO A N 1
ATOM 1729 C CA . PRO A 1 230 ? -22.166 38.177 2.478 1.00 62.88 230 PRO A CA 1
ATOM 1730 C C . PRO A 1 230 ? -23.249 38.079 3.552 1.00 62.88 230 PRO A C 1
ATOM 1732 O O . PRO A 1 230 ? -24.074 38.985 3.715 1.00 62.88 230 PRO A O 1
ATOM 1735 N N . ALA A 1 231 ? -23.234 36.962 4.283 1.00 55.44 231 ALA A N 1
ATOM 1736 C CA . ALA A 1 231 ? -24.066 36.757 5.453 1.00 55.44 231 ALA A CA 1
ATOM 1737 C C . ALA A 1 231 ? -23.902 37.960 6.389 1.00 55.44 231 ALA A C 1
ATOM 1739 O O . ALA A 1 231 ? -22.805 38.287 6.846 1.00 55.44 231 ALA A O 1
ATOM 1740 N N . SER A 1 232 ? -25.017 38.650 6.605 1.00 57.50 232 SER A N 1
ATOM 1741 C CA . SER A 1 232 ? -25.087 39.831 7.447 1.00 57.50 232 SER A CA 1
ATOM 1742 C C . SER A 1 232 ? -24.604 39.502 8.854 1.00 57.50 232 SER A C 1
ATOM 1744 O O . SER A 1 232 ? -25.042 38.535 9.479 1.00 57.50 232 SER A O 1
ATOM 1746 N N . ALA A 1 233 ? -23.693 40.344 9.330 1.00 48.81 233 ALA A N 1
ATOM 1747 C CA . ALA A 1 233 ? -23.219 40.387 10.695 1.00 48.81 233 ALA A CA 1
ATOM 1748 C C . ALA A 1 233 ? -24.399 40.476 11.674 1.00 48.81 233 ALA A C 1
ATOM 1750 O O . ALA A 1 233 ? -25.170 41.435 11.656 1.00 48.81 233 ALA A O 1
ATOM 1751 N N . TRP A 1 234 ? -24.507 39.490 12.558 1.00 59.81 234 TRP A N 1
ATOM 1752 C CA . TRP A 1 234 ? -25.319 39.602 13.762 1.00 59.81 234 TRP A CA 1
ATOM 1753 C C . TRP A 1 234 ? -24.482 40.292 14.849 1.00 59.81 234 TRP A C 1
ATOM 1755 O O . TRP A 1 234 ? -23.436 39.758 15.226 1.00 59.81 234 TRP A O 1
ATOM 1765 N N . PRO A 1 235 ? -24.904 41.446 15.398 1.00 53.66 235 PRO A N 1
ATOM 1766 C CA . PRO A 1 235 ? -24.299 42.001 16.600 1.00 53.66 235 PRO A CA 1
ATOM 1767 C C . PRO A 1 235 ? -24.823 41.230 17.820 1.00 53.66 235 PRO A C 1
ATOM 1769 O O . PRO A 1 235 ? -25.795 41.617 18.463 1.00 53.66 235 PRO A O 1
ATOM 1772 N N . GLY A 1 236 ? -24.191 40.097 18.119 1.00 45.69 236 GLY A N 1
ATOM 1773 C CA . GLY A 1 236 ? -24.420 39.339 19.346 1.00 45.69 236 GLY A CA 1
ATOM 1774 C C . GLY A 1 236 ? -23.491 39.824 20.453 1.00 45.69 236 GLY A C 1
ATOM 1775 O O . GLY A 1 236 ? -22.394 39.301 20.623 1.00 45.69 236 GLY A O 1
ATOM 1776 N N . THR A 1 237 ? -23.921 40.832 21.207 1.00 53.72 237 THR A N 1
ATOM 1777 C CA . THR A 1 237 ? -23.288 41.245 22.463 1.00 53.72 237 THR A CA 1
ATOM 1778 C C . THR A 1 237 ? -23.403 40.120 23.493 1.00 53.72 237 THR A C 1
ATOM 1780 O O . THR A 1 237 ? -24.434 39.984 24.150 1.00 53.72 237 THR A O 1
ATOM 1783 N N . TYR A 1 238 ? -22.351 39.319 23.655 1.00 46.38 238 TYR A N 1
ATOM 1784 C CA . TYR A 1 238 ? -22.199 38.489 24.846 1.00 46.38 238 TYR A CA 1
ATOM 1785 C C . TYR A 1 238 ? -21.509 39.302 25.936 1.00 46.38 238 TYR A C 1
ATOM 1787 O O . TYR A 1 238 ? -20.309 39.575 25.895 1.00 46.38 238 TYR A O 1
ATOM 1795 N N . SER A 1 239 ? -22.321 39.704 26.909 1.00 50.38 239 SER A N 1
ATOM 1796 C CA . SER A 1 239 ? -21.887 40.232 28.192 1.00 50.38 239 SER A CA 1
ATOM 1797 C C . SER A 1 239 ? -20.962 39.233 28.882 1.00 50.38 239 SER A C 1
ATOM 1799 O O . SER A 1 239 ? -21.319 38.083 29.133 1.00 50.38 239 SER A O 1
ATOM 1801 N N . ARG A 1 240 ? -19.760 39.708 29.187 1.00 50.94 240 ARG A N 1
ATOM 1802 C CA . ARG A 1 240 ? -18.733 39.032 29.973 1.00 50.94 240 ARG A CA 1
ATOM 1803 C C . ARG A 1 240 ? -19.112 39.169 31.457 1.00 50.94 240 ARG A C 1
ATOM 1805 O O . ARG A 1 240 ? -19.249 40.307 31.906 1.00 50.94 240 ARG A O 1
ATOM 1812 N N . PRO A 1 241 ? -19.302 38.089 32.233 1.00 57.72 241 PRO A N 1
ATOM 1813 C CA . PRO A 1 241 ? -19.396 38.215 33.679 1.00 57.72 241 PRO A CA 1
ATOM 1814 C C . PRO A 1 241 ? -18.009 38.544 34.238 1.00 57.72 241 PRO A C 1
ATOM 1816 O O . PRO A 1 241 ? -17.046 37.800 34.055 1.00 57.72 241 PRO A O 1
ATOM 1819 N N . THR A 1 242 ? -17.912 39.699 34.884 1.00 50.94 242 THR A N 1
ATOM 1820 C CA . THR A 1 242 ? -16.809 40.079 35.762 1.00 50.94 242 THR A CA 1
ATOM 1821 C C . THR A 1 242 ? -16.910 39.265 37.049 1.00 50.94 242 THR A C 1
ATOM 1823 O O . THR A 1 242 ? -17.836 39.470 37.832 1.00 50.94 242 THR A O 1
ATOM 1826 N N . THR A 1 243 ? -15.963 38.363 37.277 1.00 56.06 243 THR A N 1
ATOM 1827 C CA . THR A 1 243 ? -15.628 37.894 38.625 1.00 56.06 243 THR A CA 1
ATOM 1828 C C . THR A 1 243 ? -14.262 38.456 38.966 1.00 56.06 243 THR A C 1
ATOM 1830 O O . THR A 1 243 ? -13.233 37.978 38.494 1.00 56.06 243 THR A O 1
ATOM 1833 N N . ASP A 1 244 ? -14.339 39.553 39.702 1.00 49.28 244 ASP A N 1
ATOM 1834 C CA . ASP A 1 244 ? -13.310 40.120 40.558 1.00 49.28 244 ASP A CA 1
ATOM 1835 C C . ASP A 1 244 ? -13.117 39.192 41.777 1.00 49.28 244 ASP A C 1
ATOM 1837 O O . ASP A 1 244 ? -14.081 38.547 42.208 1.00 49.28 244 ASP A O 1
ATOM 1841 N N . GLY A 1 245 ? -11.897 39.132 42.311 1.00 49.56 245 GLY A N 1
ATOM 1842 C CA . GLY A 1 245 ? -11.512 38.377 43.509 1.00 49.56 245 GLY A CA 1
ATOM 1843 C C . GLY A 1 245 ? -10.454 37.314 43.189 1.00 49.56 245 GLY A C 1
ATOM 1844 O O . GLY A 1 245 ? -10.785 36.246 42.684 1.00 49.56 245 GLY A O 1
ATOM 1845 N N . ASP A 1 246 ? -9.167 37.647 43.203 1.00 47.31 246 ASP A N 1
ATOM 1846 C CA . ASP A 1 246 ? -8.275 37.813 44.368 1.00 47.31 246 ASP A CA 1
ATOM 1847 C C . ASP A 1 246 ? -7.469 36.539 44.670 1.00 47.31 246 ASP A C 1
ATOM 1849 O O . ASP A 1 246 ? -7.980 35.421 44.648 1.00 47.31 246 ASP A O 1
ATOM 1853 N N . ASP A 1 247 ? -6.201 36.806 44.970 1.00 46.72 247 ASP A N 1
ATOM 1854 C CA . ASP A 1 247 ? -5.225 36.009 45.711 1.00 46.72 247 ASP A CA 1
ATOM 1855 C C . ASP A 1 247 ? -4.437 34.846 45.062 1.00 46.72 247 ASP A C 1
ATOM 1857 O O . ASP A 1 247 ? -4.899 33.732 44.824 1.00 46.72 247 ASP A O 1
ATOM 1861 N N . GLU A 1 248 ? -3.152 35.182 44.891 1.00 49.50 248 GLU A N 1
ATOM 1862 C CA . GLU A 1 248 ? -1.971 34.506 45.446 1.00 49.50 248 GLU A CA 1
ATOM 1863 C C . GLU A 1 248 ? -1.528 33.122 44.934 1.00 49.50 248 GLU A C 1
ATOM 1865 O O . GLU A 1 248 ? -2.168 32.088 45.082 1.00 49.50 248 GLU A O 1
ATOM 1870 N N . GLU A 1 249 ? -0.277 33.146 44.457 1.00 53.06 249 GLU A N 1
ATOM 1871 C CA . GLU A 1 249 ? 0.763 32.139 44.675 1.00 53.06 249 GLU A CA 1
ATOM 1872 C C . GLU A 1 249 ? 0.467 30.679 44.291 1.00 53.06 249 GLU A C 1
ATOM 1874 O O . GLU A 1 249 ? -0.142 29.905 45.031 1.00 53.06 249 GLU A O 1
ATOM 1879 N N . LYS A 1 250 ? 1.128 30.224 43.217 1.00 50.44 250 LYS A N 1
ATOM 1880 C CA . LYS A 1 250 ? 2.164 29.178 43.338 1.00 50.44 250 LYS A CA 1
ATOM 1881 C C . LYS A 1 250 ? 2.920 28.966 42.035 1.00 50.44 250 LYS A C 1
ATOM 1883 O O . LYS A 1 250 ? 2.432 28.380 41.071 1.00 50.44 250 LYS A O 1
ATOM 1888 N N . GLU A 1 251 ? 4.170 29.404 42.069 1.00 49.41 251 GLU A N 1
ATOM 1889 C CA . GLU A 1 251 ? 5.237 28.907 41.219 1.00 49.41 251 GLU A CA 1
ATOM 1890 C C . GLU A 1 251 ? 5.424 27.388 41.394 1.00 49.41 251 GLU A C 1
ATOM 1892 O O . GLU A 1 251 ? 5.332 26.845 42.495 1.00 49.41 251 GLU A O 1
ATOM 1897 N N . GLY A 1 252 ? 5.789 26.717 40.299 1.00 49.47 252 GLY A N 1
ATOM 1898 C CA . GLY A 1 252 ? 6.619 25.514 40.346 1.00 49.47 252 GLY A CA 1
ATOM 1899 C C . GLY A 1 252 ? 5.898 24.186 40.571 1.00 49.47 252 GLY A C 1
ATOM 1900 O O . GLY A 1 252 ? 5.980 23.605 41.650 1.00 49.47 252 GLY A O 1
ATOM 1901 N N . PHE A 1 253 ? 5.322 23.597 39.517 1.00 47.06 253 PHE A N 1
ATOM 1902 C CA . PHE A 1 253 ? 4.985 22.169 39.562 1.00 47.06 253 PHE A CA 1
ATOM 1903 C C . PHE A 1 253 ? 4.942 21.480 38.191 1.00 47.06 253 PHE A C 1
ATOM 1905 O O . PHE A 1 253 ? 3.895 21.011 37.793 1.00 47.06 253 PHE A O 1
ATOM 1912 N N . PHE A 1 254 ? 6.066 21.356 37.473 1.00 44.34 254 PHE A N 1
ATOM 1913 C CA . PHE A 1 254 ? 6.248 20.258 36.499 1.00 44.34 254 PHE A CA 1
ATOM 1914 C C . PHE A 1 254 ? 7.739 19.918 36.304 1.00 44.34 254 PHE A C 1
ATOM 1916 O O . PHE A 1 254 ? 8.353 20.220 35.286 1.00 44.34 254 PHE A O 1
ATOM 1923 N N . LYS A 1 255 ? 8.336 19.262 37.311 1.00 50.12 255 LYS A N 1
ATOM 1924 C CA . LYS A 1 255 ? 9.547 18.426 37.168 1.00 50.12 255 LYS A CA 1
ATOM 1925 C C . LYS A 1 255 ? 9.486 17.222 38.121 1.00 50.12 255 LYS A C 1
ATOM 1927 O O . LYS A 1 255 ? 9.747 17.363 39.309 1.00 50.12 255 LYS A O 1
ATOM 1932 N N . ARG A 1 256 ? 9.185 16.038 37.578 1.00 49.19 256 ARG A N 1
ATOM 1933 C CA . ARG A 1 256 ? 9.501 14.671 38.071 1.00 49.19 256 ARG A CA 1
ATOM 1934 C C . ARG A 1 256 ? 9.411 13.786 36.821 1.00 49.19 256 ARG A C 1
ATOM 1936 O O . ARG A 1 256 ? 8.327 13.683 36.272 1.00 49.19 256 ARG A O 1
ATOM 1943 N N . VAL A 1 257 ? 10.466 13.258 36.194 1.00 46.12 257 VAL A N 1
ATOM 1944 C CA . VAL A 1 257 ? 11.636 12.490 36.668 1.00 46.12 257 VAL A CA 1
ATOM 1945 C C . VAL A 1 257 ? 11.226 11.359 37.607 1.00 46.12 257 VAL A C 1
ATOM 1947 O O . VAL A 1 257 ? 11.335 11.465 38.827 1.00 46.12 257 VAL A O 1
ATOM 1950 N N . PHE A 1 258 ? 10.766 10.254 37.018 1.00 53.62 258 PHE A N 1
ATOM 1951 C CA . PHE A 1 258 ? 10.738 8.958 37.685 1.00 53.62 258 PHE A CA 1
ATOM 1952 C C . PHE A 1 258 ? 12.114 8.304 37.563 1.00 53.62 258 PHE A C 1
ATOM 1954 O O . PHE A 1 258 ? 12.495 7.769 36.528 1.00 53.62 258 PHE A O 1
ATOM 1961 N N . LYS A 1 259 ? 12.855 8.359 38.669 1.00 48.78 259 LYS A N 1
ATOM 1962 C CA . LYS A 1 259 ? 14.007 7.515 38.965 1.00 48.78 259 LYS A CA 1
ATOM 1963 C C . LYS A 1 259 ? 13.586 6.628 40.131 1.00 48.78 259 LYS A C 1
ATOM 1965 O O . LYS A 1 259 ? 13.451 7.120 41.248 1.00 48.78 259 LYS A O 1
ATOM 1970 N N . ARG A 1 260 ? 13.356 5.337 39.891 1.00 52.38 260 ARG A N 1
ATOM 1971 C CA . ARG A 1 260 ? 13.361 4.327 40.956 1.00 52.38 260 ARG A CA 1
ATOM 1972 C C . ARG A 1 260 ? 14.203 3.142 40.520 1.00 52.38 260 ARG A C 1
ATOM 1974 O O . ARG A 1 260 ? 13.915 2.480 39.535 1.00 52.38 260 ARG A O 1
ATOM 1981 N N . LYS A 1 261 ? 15.275 2.973 41.285 1.00 58.47 261 LYS A N 1
ATOM 1982 C CA . LYS A 1 261 ? 16.198 1.851 41.321 1.00 58.47 261 LYS A CA 1
ATOM 1983 C C . LYS A 1 261 ? 15.790 0.993 42.527 1.00 58.47 261 LYS A C 1
ATOM 1985 O O . LYS A 1 261 ? 15.405 1.555 43.554 1.00 58.47 261 LYS A O 1
ATOM 1990 N N . ASN A 1 262 ? 15.849 -0.318 42.328 1.00 45.56 262 ASN A N 1
ATOM 1991 C CA . ASN A 1 262 ? 15.654 -1.424 43.270 1.00 45.56 262 ASN A CA 1
ATOM 1992 C C . ASN A 1 262 ? 16.308 -1.249 44.654 1.00 45.56 262 ASN A C 1
ATOM 1994 O O . ASN A 1 262 ? 17.321 -0.553 44.768 1.00 45.56 262 ASN A O 1
ATOM 1998 N N . PRO A 1 263 ? 15.832 -2.001 45.657 1.00 68.62 263 PRO A N 1
ATOM 1999 C CA . PRO A 1 263 ? 16.664 -2.898 46.449 1.00 68.62 263 PRO A CA 1
ATOM 2000 C C . PRO A 1 263 ? 16.811 -4.280 45.790 1.00 68.62 263 PRO A C 1
ATOM 2002 O O . PRO A 1 263 ? 15.789 -4.830 45.317 1.00 68.62 263 PRO A O 1
#

pLDDT: mean 73.04, std 18.77, range [40.09, 98.0]

Secondary structure (DSSP, 8-state):
-PPPEEEEEEEESSTTTS-HHHHHHHHHHH-TT-EEEEETTEEEEE-SS-EEEEEEETT-TTHHHHHTTSSPTTS-HHHHHT--EEEEEEESP-TT-TTHHHHHHHHHHHHTSTTEEEEETTTTEETT--------------SS-PPPPPPPPPPPPPPPPPPPPPPPPPPPPPPPPP--PPPPPPPPPP---------------PPP---PPPPPPPPPPPPPPP-PPPPPPP----PPP----------------------